Protein AF-A0A8H5BFH4-F1 (afdb_monomer)

Sequence (293 aa):
MAALREEKDKLSNKDYVCMAMDEACAALCAPIRRVPDVILLEIARHSMDDHPSPARDEAPINLIHVSPTWRNVVVNSPGLWTTLYLKVKTVDTAYLIKQTQIVETWFRRAAPLPINLFLYVDCRIVRKNNASYNFGQFLKAIAQWTPRLRRLGIGGQHWTNLMANFVDIEWDLNDLRELDILGQQAKDEDVLQDDMHTLASLQERLILFRNAKRLVSVVASQEVTFFLESFAFIPWSQVLHVSMVEDLPFGSRLNGLFMKCRNLRTAFFSWPNPNIVDIGHHSTKLEKLELHY

Mean predicted aligned error: 7.86 Å

Radius of gyration: 25.83 Å; Cα contacts (8 Å, |Δi|>4): 458; chains: 1; bounding box: 60×63×78 Å

Foldseek 3Di:
DVVVVVVVVVVVVVVVVVVVVVVVVVVVVPVVVVDDLVVLLVVLVVQADPAAEPDCPGPPNVQLVPDVSSVVSRLQPLVRLQEYEDEAEELDLVSLVVVLVVLVSSNVSNPLAQHAYAYEYACPHLVDPVSLVSVLVSLQSNLVNQLRHQHYHYEYQQQLSVLVSCFPRDHQNLNHAEYEYEHDDDPDPVSLVVSVVSVVVCQVRRLHQQNNNNHAEYEYEQSCLVCPLSNPNHQLCRHQEYEYDDADPDDPSVVSSVVSNVNHFWYWYFHPPPPDPDPDDDDGDTDTDGDDD

Solvent-accessible surface area (backbone atoms only — not comparable to full-atom values): 16010 Å² total; per-residue (Å²): 115,68,69,64,50,57,53,50,53,54,50,56,51,49,52,50,52,51,52,54,48,52,53,52,50,52,61,67,65,37,69,77,78,74,55,53,66,71,58,53,46,50,52,53,61,75,54,46,54,99,65,27,35,94,45,70,86,32,32,67,51,36,49,47,69,72,39,75,66,45,24,53,46,58,62,74,35,28,79,74,32,23,54,43,36,42,76,42,78,60,50,49,62,72,60,40,54,51,50,49,54,49,54,50,57,38,49,59,38,12,56,93,53,63,27,33,43,32,43,36,36,53,44,95,60,54,88,41,87,69,25,49,60,44,44,28,52,42,55,56,68,53,30,82,54,26,63,41,24,32,31,41,33,44,30,22,53,41,59,46,71,55,50,62,40,47,45,91,48,86,46,45,25,53,51,20,28,34,39,35,40,38,49,43,87,63,94,48,74,76,58,58,60,60,38,53,61,51,40,66,68,41,52,86,56,42,55,53,44,62,51,26,82,46,34,31,34,40,37,30,19,50,73,42,53,79,50,51,75,66,45,78,33,51,60,38,57,57,22,29,33,40,36,37,47,49,67,63,85,86,55,81,61,60,54,58,44,53,71,44,26,75,49,57,48,39,48,36,55,36,68,75,63,93,81,66,78,89,70,95,69,97,74,84,80,79,58,81,49,78,63,84,127

Nearest PDB structures (foldseek):
  6vht-assembly1_A  TM=4.771E-01  e=1.448E+00  Klebsiella oxytoca
  3bc1-assembly2_E  TM=4.819E-01  e=9.270E+00  Mus musculus

Structure (mmCIF, N/CA/C/O backbone):
data_AF-A0A8H5BFH4-F1
#
_entry.id   AF-A0A8H5BFH4-F1
#
loop_
_atom_site.group_PDB
_atom_site.id
_atom_site.type_symbol
_atom_site.label_atom_id
_atom_site.label_alt_id
_atom_site.label_comp_id
_atom_site.label_asym_id
_atom_site.label_entity_id
_atom_site.label_seq_id
_atom_site.pdbx_PDB_ins_code
_atom_site.Cartn_x
_atom_site.Cartn_y
_atom_site.Cartn_z
_atom_site.occupancy
_atom_site.B_iso_or_equiv
_atom_site.auth_seq_id
_atom_site.auth_comp_id
_atom_site.auth_asym_id
_atom_site.auth_atom_id
_atom_site.pdbx_PDB_model_num
ATOM 1 N N . MET A 1 1 ? -37.770 38.786 46.971 1.00 74.88 1 MET A N 1
ATOM 2 C CA . MET A 1 1 ? -37.079 38.751 45.659 1.00 74.88 1 MET A CA 1
ATOM 3 C C . MET A 1 1 ? -35.825 37.875 45.663 1.00 74.88 1 MET A C 1
ATOM 5 O O . MET A 1 1 ? -35.701 37.081 44.746 1.00 74.88 1 MET A O 1
ATOM 9 N N . ALA A 1 2 ? -34.927 37.960 46.656 1.00 81.69 2 ALA A N 1
ATOM 10 C CA . ALA A 1 2 ? -33.717 37.120 46.703 1.00 81.69 2 ALA A CA 1
ATOM 11 C C . ALA A 1 2 ? -34.006 35.610 46.874 1.00 81.69 2 ALA A C 1
ATOM 13 O O . ALA A 1 2 ? -33.533 34.816 46.071 1.00 81.69 2 ALA A O 1
ATOM 14 N N . ALA A 1 3 ? -34.863 35.228 47.829 1.00 81.62 3 ALA A N 1
ATOM 15 C CA . ALA A 1 3 ? -35.208 33.820 48.079 1.00 81.62 3 ALA A CA 1
ATOM 16 C C . ALA A 1 3 ? -35.841 33.111 46.861 1.00 81.62 3 ALA A C 1
ATOM 18 O O . ALA A 1 3 ? -35.494 31.980 46.548 1.00 81.62 3 ALA A O 1
ATOM 19 N N . LEU A 1 4 ? -36.701 33.812 46.111 1.00 81.06 4 LEU A N 1
ATOM 20 C CA . LEU A 1 4 ? -37.316 33.282 44.886 1.00 81.06 4 LEU A CA 1
ATOM 21 C C . LEU A 1 4 ? -36.307 33.075 43.745 1.00 81.06 4 LEU A C 1
ATOM 23 O O . LEU A 1 4 ? -36.507 32.203 42.905 1.00 81.06 4 LEU A O 1
ATOM 27 N N . ARG A 1 5 ? -35.230 33.874 43.690 1.00 83.50 5 ARG A N 1
ATOM 28 C CA . ARG A 1 5 ? -34.150 33.664 42.713 1.00 83.50 5 ARG A CA 1
ATOM 29 C C . ARG A 1 5 ? -33.333 32.425 43.071 1.00 83.50 5 ARG A C 1
ATOM 31 O O . ARG A 1 5 ? -33.111 31.590 42.208 1.00 83.50 5 ARG A O 1
ATOM 38 N N . GLU A 1 6 ? -32.993 32.266 44.348 1.00 89.38 6 GLU A N 1
ATOM 39 C CA . GLU A 1 6 ? -32.250 31.098 44.835 1.00 89.38 6 GLU A CA 1
ATOM 40 C C . GLU A 1 6 ? -33.016 29.780 44.615 1.00 89.38 6 GLU A C 1
ATOM 42 O O . GLU A 1 6 ? -32.435 28.770 44.222 1.00 89.38 6 GLU A O 1
ATOM 47 N N . GLU A 1 7 ? -34.333 29.776 44.828 1.00 84.69 7 GLU A N 1
ATOM 48 C CA . GLU A 1 7 ? -35.166 28.591 44.603 1.00 84.69 7 GLU A CA 1
ATOM 49 C C . GLU A 1 7 ? -35.290 28.233 43.113 1.00 84.69 7 GLU A C 1
ATOM 51 O O . GLU A 1 7 ? -35.199 27.057 42.750 1.00 84.69 7 GLU A O 1
ATOM 56 N N . LYS A 1 8 ? -35.398 29.239 42.233 1.00 86.19 8 LYS A N 1
ATOM 57 C CA . LYS A 1 8 ? -35.382 29.039 40.777 1.00 86.19 8 LYS A CA 1
ATOM 58 C C . LYS A 1 8 ? -34.052 28.453 40.295 1.00 86.19 8 LYS A C 1
ATOM 60 O O . LYS A 1 8 ? -34.065 27.540 39.472 1.00 86.19 8 LYS A O 1
ATOM 65 N N . ASP A 1 9 ? -32.927 28.924 40.828 1.00 87.44 9 ASP A N 1
ATOM 66 C CA . ASP A 1 9 ? -31.601 28.411 40.466 1.00 87.44 9 ASP A CA 1
ATOM 67 C C . ASP A 1 9 ? -31.421 26.951 40.922 1.00 87.44 9 ASP A C 1
ATOM 69 O O . ASP A 1 9 ? -30.884 26.123 40.183 1.00 87.44 9 ASP A O 1
ATOM 73 N N . LYS A 1 10 ? -31.951 26.586 42.099 1.00 85.88 10 LYS A N 1
ATOM 74 C CA . LYS A 1 10 ? -31.952 25.193 42.586 1.00 85.88 10 LYS A CA 1
ATOM 75 C C . LYS A 1 10 ? -32.796 24.262 41.714 1.00 85.88 10 LYS A C 1
ATOM 77 O O . LYS A 1 10 ? -32.373 23.134 41.459 1.00 85.88 10 LYS A O 1
ATOM 82 N N . LEU A 1 11 ? -33.970 24.711 41.266 1.00 83.50 11 LEU A N 1
ATOM 83 C CA . LEU A 1 11 ? -34.839 23.942 40.367 1.00 83.50 11 LEU A CA 1
ATOM 84 C C . LEU A 1 11 ? -34.201 23.777 38.984 1.00 83.50 11 LEU A C 1
ATOM 86 O O . LEU A 1 11 ? -34.095 22.655 38.501 1.00 83.50 11 LEU A O 1
ATOM 90 N N . SER A 1 12 ? -33.655 24.858 38.418 1.00 89.88 12 SER A N 1
ATOM 91 C CA . SER A 1 12 ? -32.940 24.810 37.138 1.00 89.88 12 SER A CA 1
ATOM 92 C C . SER A 1 12 ? -31.743 23.854 37.173 1.00 89.88 12 SER A C 1
ATOM 94 O O . SER A 1 12 ? -31.469 23.180 36.183 1.00 89.88 12 SER A O 1
ATOM 96 N N . ASN A 1 13 ? -31.032 23.774 38.303 1.00 90.56 13 ASN A N 1
ATOM 97 C CA . ASN A 1 13 ? -29.920 22.840 38.466 1.00 90.56 13 ASN A CA 1
ATOM 98 C C . ASN A 1 13 ? -30.398 21.379 38.584 1.00 90.56 13 ASN A C 1
ATOM 100 O O . ASN A 1 13 ? -29.757 20.476 38.051 1.00 90.56 13 ASN A O 1
ATOM 104 N N . LYS A 1 14 ? -31.536 21.124 39.247 1.00 88.25 14 LYS A N 1
ATOM 105 C CA . LYS A 1 14 ? -32.135 19.779 39.312 1.00 88.25 14 LYS A CA 1
ATOM 106 C C . LYS A 1 14 ? -32.588 19.283 37.942 1.00 88.25 14 LYS A C 1
ATOM 108 O O . LYS A 1 14 ? -32.289 18.140 37.606 1.00 88.25 14 LYS A O 1
ATOM 113 N N . ASP A 1 15 ? -33.246 20.133 37.158 1.00 88.94 15 ASP A N 1
ATOM 114 C CA . ASP A 1 15 ? -33.701 19.773 35.811 1.00 88.94 15 ASP A CA 1
ATOM 115 C C . ASP A 1 15 ? -32.511 19.421 34.906 1.00 88.94 15 ASP A C 1
ATOM 117 O O . ASP A 1 15 ? -32.550 18.415 34.199 1.00 88.94 15 ASP A O 1
ATOM 121 N N . TYR A 1 16 ? -31.406 20.170 35.009 1.00 90.81 16 TYR A N 1
ATOM 122 C CA . TYR A 1 16 ? -30.163 19.864 34.295 1.00 90.81 16 TYR A CA 1
ATOM 123 C C . TYR A 1 16 ? -29.583 18.492 34.674 1.00 90.81 16 TYR A C 1
ATOM 125 O O . TYR A 1 16 ? -29.196 17.716 33.800 1.00 90.81 16 TYR A O 1
ATOM 133 N N . VAL A 1 17 ? -29.547 18.161 35.970 1.00 90.50 17 VAL A N 1
ATOM 134 C CA . VAL A 1 17 ? -29.055 16.856 36.443 1.00 90.50 17 VAL A CA 1
ATOM 135 C C . VAL A 1 17 ? -29.952 15.712 35.961 1.00 90.50 17 VAL A C 1
ATOM 137 O O . VAL A 1 17 ? -29.429 14.685 35.529 1.00 90.5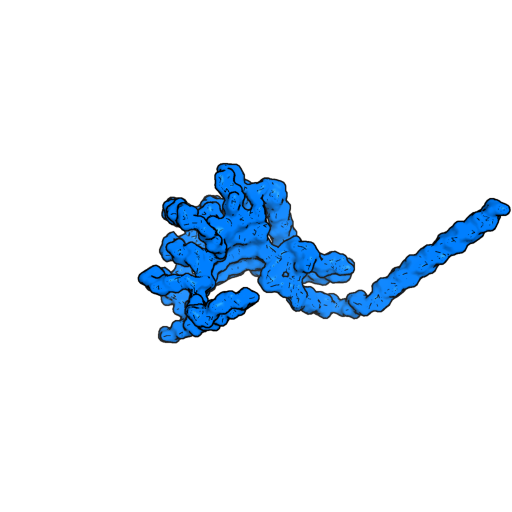0 17 VAL A O 1
ATOM 140 N N . CYS A 1 18 ? -31.278 15.879 35.993 1.00 90.06 18 CYS A N 1
ATOM 141 C CA . CYS A 1 18 ? -32.212 14.877 35.474 1.00 90.06 18 CYS A CA 1
ATOM 142 C C . CYS A 1 18 ? -32.029 14.656 33.967 1.00 90.06 18 CYS A C 1
ATOM 144 O O . CYS A 1 18 ? -31.885 13.512 33.542 1.00 90.06 18 CYS A O 1
ATOM 146 N N . MET A 1 19 ? -31.934 15.728 33.171 1.00 87.75 19 MET A N 1
ATOM 147 C CA . MET A 1 19 ? -31.700 15.622 31.725 1.00 87.75 19 MET A CA 1
ATOM 148 C C . MET A 1 19 ? -30.377 14.917 31.400 1.00 87.75 19 MET A C 1
ATOM 150 O O . MET A 1 19 ? -30.341 14.041 30.539 1.00 87.75 19 MET A O 1
ATOM 154 N N . ALA A 1 20 ? -29.301 15.248 32.120 1.00 89.12 20 ALA A N 1
ATOM 155 C CA . ALA A 1 20 ? -28.007 14.592 31.944 1.00 89.12 20 ALA A CA 1
ATOM 156 C C . ALA A 1 20 ? -28.057 13.094 32.304 1.00 89.12 20 ALA A C 1
ATOM 158 O O . ALA A 1 20 ? -27.392 12.277 31.663 1.00 89.12 20 ALA A O 1
ATOM 159 N N . MET A 1 21 ? -28.852 12.718 33.312 1.00 90.12 21 MET A N 1
ATOM 160 C CA . MET A 1 21 ? -29.043 11.320 33.702 1.00 90.12 21 MET A CA 1
ATOM 161 C C . MET A 1 21 ? -29.840 10.543 32.648 1.00 90.12 21 MET A C 1
ATOM 163 O O . MET A 1 21 ? -29.437 9.441 32.278 1.00 90.12 21 MET A O 1
ATOM 167 N N . ASP A 1 22 ? -30.924 11.119 32.123 1.00 88.19 22 ASP A N 1
ATOM 168 C CA . ASP A 1 22 ? -31.738 10.494 31.075 1.00 88.19 22 ASP A CA 1
ATOM 169 C C . ASP A 1 22 ? -30.928 10.276 29.792 1.00 88.19 22 ASP A C 1
ATOM 171 O O . ASP A 1 22 ? -30.982 9.197 29.196 1.00 88.19 22 ASP A O 1
ATOM 175 N N . GLU A 1 23 ? -30.105 11.252 29.401 1.00 87.00 23 GLU A N 1
ATOM 176 C CA . GLU A 1 23 ? -29.197 11.128 28.259 1.00 87.00 23 GLU A CA 1
ATOM 177 C C . GLU A 1 23 ? -28.143 10.031 28.487 1.00 87.00 23 GLU A C 1
ATOM 179 O O . GLU A 1 23 ? -27.893 9.201 27.605 1.00 87.00 23 GLU A O 1
ATOM 184 N N . ALA A 1 24 ? -27.573 9.946 29.694 1.00 82.88 24 ALA A N 1
ATOM 185 C CA . ALA A 1 24 ? -26.643 8.880 30.056 1.00 82.88 24 ALA A CA 1
ATOM 186 C C . ALA A 1 24 ? -27.313 7.492 30.034 1.00 82.88 24 ALA A C 1
ATOM 188 O O . ALA A 1 24 ? -26.732 6.531 29.517 1.00 82.88 24 ALA A O 1
ATOM 189 N N . CYS A 1 25 ? -28.543 7.379 30.540 1.00 82.62 25 CYS A N 1
ATOM 190 C CA . CYS A 1 25 ? -29.339 6.153 30.511 1.00 82.62 25 CYS A CA 1
ATOM 191 C C . CYS A 1 25 ? -29.709 5.742 29.080 1.00 82.62 25 CYS A C 1
ATOM 193 O O . CYS A 1 25 ? -29.562 4.567 28.730 1.00 82.62 25 CYS A O 1
ATOM 195 N N . ALA A 1 26 ? -30.110 6.688 28.227 1.00 81.38 26 ALA A N 1
ATOM 196 C CA . ALA A 1 26 ? -30.377 6.443 26.812 1.00 81.38 26 ALA A CA 1
ATOM 197 C C . ALA A 1 26 ? -29.112 5.959 26.085 1.00 81.38 26 ALA A C 1
ATOM 199 O O . ALA A 1 26 ? -29.151 4.961 25.361 1.00 81.38 26 ALA A O 1
ATOM 200 N N . ALA A 1 27 ? -27.963 6.585 26.352 1.00 79.38 27 ALA A N 1
ATOM 201 C CA . ALA A 1 27 ? -26.679 6.163 25.805 1.00 79.38 27 ALA A CA 1
ATOM 202 C C . ALA A 1 27 ? -26.272 4.755 26.281 1.00 79.38 27 ALA A C 1
ATOM 204 O O . ALA A 1 27 ? -25.715 3.982 25.502 1.00 79.38 27 ALA A O 1
ATOM 205 N N . LEU A 1 28 ? -26.559 4.391 27.538 1.00 80.19 28 LEU A N 1
ATOM 206 C CA . LEU A 1 28 ? -26.344 3.039 28.080 1.00 80.19 28 LEU A CA 1
ATOM 207 C C . LEU A 1 28 ? -27.287 1.997 27.468 1.00 80.19 28 LEU A C 1
ATOM 209 O O . LEU A 1 28 ? -26.897 0.840 27.308 1.00 80.19 28 LEU A O 1
ATOM 213 N N . CYS A 1 29 ? -28.499 2.402 27.095 1.00 82.94 29 CYS A N 1
ATOM 214 C CA . CYS A 1 29 ? -29.483 1.537 26.451 1.00 82.94 29 CYS A CA 1
ATOM 215 C C . CYS A 1 29 ? -29.308 1.431 24.930 1.00 82.94 29 CYS A C 1
ATOM 217 O O . CYS A 1 29 ? -30.018 0.643 24.303 1.00 82.94 29 CYS A O 1
ATOM 219 N N . ALA A 1 30 ? -28.364 2.171 24.336 1.00 81.31 30 ALA A N 1
ATOM 220 C CA . ALA A 1 30 ? -28.089 2.113 22.908 1.00 81.31 30 ALA A CA 1
ATOM 221 C C . ALA A 1 30 ? -27.773 0.662 22.474 1.00 81.31 30 ALA A C 1
ATOM 223 O O . ALA A 1 30 ? -26.835 0.060 23.012 1.00 81.31 30 ALA A O 1
ATOM 224 N N . PRO A 1 31 ? -28.494 0.096 21.483 1.00 83.75 31 PRO A N 1
ATOM 225 C CA . PRO A 1 31 ? -28.341 -1.303 21.072 1.00 83.75 31 PRO A CA 1
ATOM 226 C C . PRO A 1 31 ? -26.898 -1.694 20.745 1.00 83.75 31 PRO A C 1
ATOM 228 O O . PRO A 1 31 ? -26.464 -2.797 21.069 1.00 83.75 31 PRO A O 1
ATOM 231 N N . ILE A 1 32 ? -26.126 -0.756 20.187 1.00 84.62 32 ILE A N 1
ATOM 232 C CA . ILE A 1 32 ? -24.738 -0.975 19.771 1.00 84.62 32 ILE A CA 1
ATOM 233 C C . ILE A 1 32 ? -23.797 -1.352 20.926 1.00 84.62 32 ILE A C 1
ATOM 235 O O . ILE A 1 32 ? -22.783 -1.997 20.690 1.00 84.62 32 ILE A O 1
ATOM 239 N N . ARG A 1 33 ? -24.128 -1.006 22.181 1.00 81.81 33 ARG A N 1
ATOM 240 C CA . ARG A 1 33 ? -23.328 -1.387 23.362 1.00 81.81 33 ARG A CA 1
ATOM 241 C C . ARG A 1 33 ? -23.539 -2.836 23.801 1.00 81.81 33 ARG A C 1
ATOM 243 O O . ARG A 1 33 ? -22.755 -3.341 24.594 1.00 81.81 33 ARG A O 1
ATOM 250 N N . ARG A 1 34 ? -24.599 -3.490 23.317 1.00 88.12 34 ARG A N 1
ATOM 251 C CA . ARG A 1 34 ? -24.918 -4.898 23.613 1.00 88.12 34 ARG A CA 1
ATOM 252 C C . ARG A 1 34 ? -24.448 -5.847 22.513 1.00 88.12 34 ARG A C 1
ATOM 254 O O . ARG A 1 34 ? -24.606 -7.056 22.647 1.00 88.12 34 ARG A O 1
ATOM 261 N N . VAL A 1 35 ? -23.907 -5.302 21.425 1.00 93.31 35 VAL A N 1
ATOM 262 C CA . VAL A 1 35 ? -23.377 -6.085 20.312 1.00 93.31 35 VAL A CA 1
ATOM 263 C C . VAL A 1 35 ? -22.065 -6.734 20.766 1.00 93.31 35 VAL A C 1
ATOM 265 O O . VAL A 1 35 ? -21.170 -6.011 21.204 1.00 93.31 35 VAL A O 1
ATOM 268 N N . PRO A 1 36 ? -21.926 -8.069 20.685 1.00 96.25 36 PRO A N 1
ATOM 269 C CA . PRO A 1 36 ? -20.679 -8.741 21.034 1.00 96.25 36 PRO A CA 1
ATOM 270 C C . PRO A 1 36 ? -19.501 -8.251 20.185 1.00 96.25 36 PRO A C 1
ATOM 272 O O . PRO A 1 36 ? -19.666 -7.990 18.992 1.00 96.25 36 PRO A O 1
ATOM 275 N N . ASP A 1 37 ? -18.299 -8.230 20.765 1.00 97.06 37 ASP A N 1
ATOM 276 C CA . ASP A 1 37 ? -17.066 -7.789 20.092 1.00 97.06 37 ASP A CA 1
ATOM 277 C C . ASP A 1 37 ? -16.825 -8.495 18.748 1.00 97.06 37 ASP A C 1
ATOM 279 O O . ASP A 1 37 ? -16.364 -7.875 17.793 1.00 97.06 37 ASP A O 1
ATOM 283 N N . VAL A 1 38 ? -17.196 -9.777 18.643 1.00 97.69 38 VAL A N 1
ATOM 284 C CA . VAL A 1 38 ? -17.093 -10.563 17.400 1.00 97.69 38 VAL A CA 1
ATOM 285 C C . VAL A 1 38 ? -17.929 -9.954 16.273 1.00 97.69 38 VAL A C 1
ATOM 287 O O . VAL A 1 38 ? -17.469 -9.883 15.138 1.00 97.69 38 VAL A O 1
ATOM 290 N N . ILE A 1 39 ? -19.137 -9.481 16.580 1.00 97.81 39 ILE A N 1
ATOM 291 C CA . ILE A 1 39 ? -20.019 -8.859 15.589 1.00 97.81 39 ILE A CA 1
ATOM 292 C C . ILE A 1 39 ? -19.508 -7.461 15.227 1.00 97.81 39 ILE A C 1
ATOM 294 O O . ILE A 1 39 ? -19.525 -7.099 14.056 1.00 97.81 39 ILE A O 1
ATOM 298 N N . LEU A 1 40 ? -18.988 -6.695 16.194 1.00 97.50 40 LEU A N 1
ATOM 299 C CA . LEU A 1 40 ? -18.355 -5.397 15.917 1.00 97.50 40 LEU A CA 1
ATOM 300 C C . LEU A 1 40 ? -17.143 -5.543 14.991 1.00 97.50 40 LEU A C 1
ATOM 302 O O . LEU A 1 40 ? -16.976 -4.753 14.064 1.00 97.50 40 LEU A O 1
ATOM 306 N N . LEU A 1 41 ? -16.318 -6.567 15.218 1.00 98.00 41 LEU A N 1
ATOM 307 C CA . LEU A 1 41 ? -15.184 -6.885 14.357 1.00 98.00 41 LEU A CA 1
ATOM 308 C C . LEU A 1 41 ? -15.638 -7.262 12.943 1.00 98.00 41 LEU A C 1
ATOM 310 O O . LEU A 1 41 ? -15.022 -6.827 11.973 1.00 98.00 41 LEU A O 1
ATOM 314 N N . GLU A 1 42 ? -16.716 -8.031 12.812 1.00 98.19 42 GLU A N 1
ATOM 315 C CA . GLU A 1 42 ? -17.238 -8.409 11.499 1.00 98.19 42 GLU A CA 1
ATOM 316 C C . GLU A 1 42 ? -17.794 -7.204 10.733 1.00 98.19 42 GLU A C 1
ATOM 318 O O . GLU A 1 42 ? -17.474 -7.017 9.560 1.00 98.19 42 GLU A O 1
ATOM 323 N N . ILE A 1 43 ? -18.519 -6.309 11.413 1.00 97.06 43 ILE A N 1
ATOM 324 C CA . ILE A 1 43 ? -18.944 -5.034 10.818 1.00 97.06 43 ILE A CA 1
ATOM 325 C C . ILE A 1 43 ? -17.717 -4.209 10.410 1.00 97.06 43 ILE A C 1
ATOM 327 O O . ILE A 1 43 ? -17.697 -3.652 9.315 1.00 97.06 43 ILE A O 1
ATOM 331 N N . ALA A 1 44 ? -16.678 -4.150 11.251 1.00 97.31 44 ALA A N 1
ATOM 332 C CA . ALA A 1 44 ? -15.458 -3.414 10.937 1.00 97.31 44 ALA A CA 1
ATOM 333 C C . ALA A 1 44 ? -14.775 -3.946 9.672 1.00 97.31 44 ALA A C 1
ATOM 335 O O . ALA A 1 44 ? -14.397 -3.151 8.819 1.00 97.31 44 ALA A O 1
ATOM 336 N N . ARG A 1 45 ? -14.671 -5.273 9.516 1.00 97.00 45 ARG A N 1
ATOM 337 C CA . ARG A 1 45 ? -14.116 -5.911 8.310 1.00 97.00 45 ARG A CA 1
ATOM 338 C C . ARG A 1 45 ? -14.914 -5.575 7.058 1.00 97.00 45 ARG A C 1
ATOM 340 O O . ARG A 1 45 ? -14.312 -5.246 6.046 1.00 97.00 45 ARG A O 1
ATOM 347 N N . HIS A 1 46 ? -16.242 -5.624 7.136 1.00 96.81 46 HIS A N 1
ATOM 348 C CA . HIS A 1 46 ? -17.118 -5.294 6.008 1.00 96.81 46 HIS A CA 1
ATOM 349 C C . HIS A 1 46 ? -17.190 -3.800 5.686 1.00 96.81 46 HIS A C 1
ATOM 351 O O . HIS A 1 46 ? -17.704 -3.434 4.635 1.00 96.81 46 HIS A O 1
ATOM 357 N N . SER A 1 47 ? -16.689 -2.948 6.579 1.00 96.25 47 SER A N 1
ATOM 358 C CA . SER A 1 47 ? -16.628 -1.499 6.378 1.00 96.25 47 SER A CA 1
ATOM 359 C C . SER A 1 47 ? -15.283 -1.037 5.807 1.00 96.25 47 SER A C 1
ATOM 361 O O . SER A 1 47 ? -15.118 0.156 5.578 1.00 96.25 47 SER A O 1
ATOM 363 N N . MET A 1 48 ? -14.308 -1.941 5.641 1.00 94.88 48 MET A N 1
ATOM 364 C CA . MET A 1 48 ? -13.000 -1.617 5.067 1.00 94.88 48 MET A CA 1
ATOM 365 C C . MET A 1 48 ? -13.124 -1.386 3.564 1.00 94.88 48 MET A C 1
ATOM 367 O O . MET A 1 48 ? -13.666 -2.229 2.852 1.00 94.88 48 MET A O 1
ATOM 371 N N . ASP A 1 49 ? -12.552 -0.284 3.089 1.00 92.94 49 ASP A N 1
ATOM 372 C CA . ASP A 1 49 ? -12.325 -0.080 1.664 1.00 92.94 49 ASP A CA 1
ATOM 373 C C . ASP A 1 49 ? -11.248 -1.041 1.145 1.00 92.94 49 ASP A C 1
ATOM 375 O O . ASP A 1 49 ? -10.363 -1.472 1.891 1.00 92.94 49 ASP A O 1
ATOM 379 N N . ASP A 1 50 ? -11.262 -1.309 -0.162 1.00 89.88 50 ASP A N 1
ATOM 380 C CA . ASP A 1 50 ? -10.197 -2.070 -0.834 1.00 89.88 50 ASP A CA 1
ATOM 381 C C . ASP A 1 50 ? -8.825 -1.374 -0.716 1.00 89.88 50 ASP A C 1
ATOM 383 O O . ASP A 1 50 ? -7.773 -2.015 -0.768 1.00 89.88 50 ASP A O 1
ATOM 387 N N . HIS A 1 51 ? -8.835 -0.049 -0.525 1.00 92.56 51 HIS A N 1
ATOM 388 C CA . HIS A 1 51 ? -7.653 0.812 -0.468 1.00 92.56 51 HIS A CA 1
ATOM 389 C C . HIS A 1 51 ? -7.666 1.674 0.804 1.00 92.56 51 HIS A C 1
ATOM 391 O O . HIS A 1 51 ? -7.748 2.899 0.707 1.00 92.56 51 HIS A O 1
ATOM 397 N N . PRO A 1 52 ? -7.590 1.066 2.001 1.00 93.81 52 PRO A N 1
ATOM 398 C CA . PRO A 1 52 ? -7.766 1.795 3.249 1.00 93.81 52 PRO A CA 1
ATOM 399 C C . PRO A 1 52 ? -6.677 2.857 3.397 1.00 93.81 52 PRO A C 1
ATOM 401 O O . PRO A 1 52 ? -5.478 2.544 3.401 1.00 93.81 52 PRO A O 1
ATOM 404 N N . SER A 1 53 ? -7.088 4.117 3.525 1.00 95.56 53 SER A N 1
ATOM 405 C CA . SER A 1 53 ? -6.181 5.231 3.754 1.00 95.56 53 SER A CA 1
ATOM 406 C C . SER A 1 53 ? -6.272 5.717 5.208 1.00 95.56 53 SER A C 1
ATOM 408 O O . SER A 1 53 ? -7.233 5.441 5.927 1.00 95.56 53 SER A O 1
ATOM 410 N N . PRO A 1 54 ? -5.273 6.466 5.704 1.00 95.50 54 PRO A N 1
ATOM 411 C CA . PRO A 1 54 ? -5.300 7.021 7.056 1.00 95.50 54 PRO A CA 1
ATOM 412 C C . PRO A 1 54 ? -6.223 8.250 7.190 1.00 95.50 54 PRO A C 1
ATOM 414 O O . PRO A 1 54 ? -6.004 9.094 8.067 1.00 95.50 54 PRO A O 1
ATOM 417 N N . ALA A 1 55 ? -7.216 8.396 6.309 1.00 95.56 55 ALA A N 1
ATOM 418 C CA . ALA A 1 55 ? -8.215 9.453 6.369 1.00 95.56 55 ALA A CA 1
ATOM 419 C C . ALA A 1 55 ? -9.158 9.258 7.569 1.00 95.56 55 ALA A C 1
ATOM 421 O O . ALA A 1 55 ? -9.323 8.160 8.088 1.00 95.56 55 ALA A O 1
ATOM 422 N N . ARG A 1 56 ? -9.745 10.350 8.072 1.00 94.94 56 ARG A N 1
ATOM 423 C CA . ARG A 1 56 ? -10.569 10.308 9.299 1.00 94.94 56 ARG A CA 1
ATOM 424 C C . ARG A 1 56 ? -11.945 9.690 9.081 1.00 94.94 56 ARG A C 1
ATOM 426 O O . ARG A 1 56 ? -12.561 9.246 10.042 1.00 94.94 56 ARG A O 1
ATOM 433 N N . ASP A 1 57 ? -12.422 9.757 7.854 1.00 95.44 57 ASP A N 1
ATOM 434 C CA . ASP A 1 57 ? -13.727 9.330 7.371 1.00 95.44 57 ASP A CA 1
ATOM 435 C C . ASP A 1 57 ? -13.718 7.904 6.809 1.00 95.44 57 ASP A C 1
ATOM 437 O O . ASP A 1 57 ? -14.788 7.344 6.593 1.00 95.44 57 ASP A O 1
ATOM 441 N N . GLU A 1 58 ? -12.544 7.282 6.691 1.00 95.75 58 GLU A N 1
ATOM 442 C CA . GLU A 1 58 ? -12.367 5.918 6.190 1.00 95.75 58 GLU A CA 1
ATOM 443 C C . GLU A 1 58 ? -12.116 4.918 7.328 1.00 95.75 58 GLU A C 1
ATOM 445 O O . GLU A 1 58 ? -11.548 5.244 8.383 1.00 95.75 58 GLU A O 1
ATOM 450 N N . ALA A 1 59 ? -12.546 3.673 7.126 1.00 95.31 59 ALA A N 1
ATOM 451 C CA . ALA A 1 59 ? -12.208 2.581 8.028 1.00 95.31 59 ALA A CA 1
ATOM 452 C C . ALA A 1 59 ? -10.722 2.198 7.862 1.00 95.31 59 ALA A C 1
ATOM 454 O O . ALA A 1 59 ? -10.183 2.254 6.758 1.00 95.31 59 ALA A O 1
ATOM 455 N N . PRO A 1 60 ? -10.022 1.817 8.946 1.00 96.94 60 PRO A N 1
ATOM 456 C CA . PRO A 1 60 ? -10.527 1.582 10.299 1.00 96.94 60 PRO A CA 1
ATOM 457 C C . PRO A 1 60 ? -10.553 2.839 11.195 1.00 96.94 60 PRO A C 1
ATOM 459 O O . PRO A 1 60 ? -10.903 2.743 12.375 1.00 96.94 60 PRO A O 1
ATOM 462 N N . ILE A 1 61 ? -10.150 4.012 10.693 1.00 97.50 61 ILE A N 1
ATOM 463 C CA . ILE A 1 61 ? -9.950 5.218 11.513 1.00 97.50 61 ILE A CA 1
ATOM 464 C C . ILE A 1 61 ? -11.275 5.815 11.992 1.00 97.50 61 ILE A C 1
ATOM 466 O O . ILE A 1 61 ? -11.400 6.149 13.168 1.00 97.50 61 ILE A O 1
ATOM 470 N N . ASN A 1 62 ? -12.291 5.916 11.140 1.00 96.94 62 ASN A N 1
ATOM 471 C CA . ASN A 1 62 ? -13.602 6.419 11.563 1.00 96.94 62 ASN A CA 1
ATOM 472 C C . ASN A 1 62 ? -14.215 5.552 12.692 1.00 96.94 62 ASN A C 1
ATOM 474 O O . ASN A 1 62 ? -14.754 6.080 13.668 1.00 96.94 62 ASN A O 1
ATOM 478 N N . LEU A 1 63 ? -14.032 4.227 12.636 1.00 96.62 63 LEU A N 1
ATOM 479 C CA . LEU A 1 63 ? -14.579 3.263 13.592 1.00 96.62 63 LEU A CA 1
ATOM 480 C C . LEU A 1 63 ? -13.991 3.436 14.998 1.00 96.62 63 LEU A C 1
ATOM 482 O O . LEU A 1 63 ? -14.719 3.367 15.989 1.00 96.62 63 LEU A O 1
ATOM 486 N N . ILE A 1 64 ? -12.694 3.747 15.122 1.00 97.00 64 ILE A N 1
ATOM 487 C CA . ILE A 1 64 ? -12.064 3.976 16.438 1.00 97.00 64 ILE A CA 1
ATOM 488 C C . ILE A 1 64 ? -12.552 5.259 17.137 1.00 97.00 64 ILE A C 1
ATOM 490 O O . ILE A 1 64 ? -12.235 5.487 18.314 1.00 97.00 64 ILE A O 1
ATOM 494 N N . HIS A 1 65 ? -13.306 6.109 16.438 1.00 95.69 65 HIS A N 1
ATOM 495 C CA . HIS A 1 65 ? -13.905 7.326 16.982 1.00 95.69 65 HIS A CA 1
ATOM 496 C C . HIS A 1 65 ? -15.376 7.158 17.397 1.00 95.69 65 HIS A C 1
ATOM 498 O O . HIS A 1 65 ? -15.887 8.038 18.084 1.00 95.69 65 HIS A O 1
ATOM 504 N N . VAL A 1 66 ? -16.024 6.027 17.086 1.00 94.00 66 VAL A N 1
ATOM 505 C CA . VAL A 1 66 ? -17.447 5.777 17.399 1.00 94.00 66 VAL A CA 1
ATOM 506 C C . VAL A 1 66 ? -17.694 5.619 18.902 1.00 94.00 66 VAL A C 1
ATOM 508 O O . VAL A 1 66 ? -18.526 6.310 19.485 1.00 94.00 66 VAL A O 1
ATOM 511 N N . SER A 1 67 ? -16.988 4.692 19.556 1.00 92.50 67 SER A N 1
ATOM 512 C CA . SER A 1 67 ? -17.099 4.460 21.001 1.00 92.50 67 SER A CA 1
ATOM 513 C C . SER A 1 67 ? -15.821 3.825 21.565 1.00 92.50 67 SER A C 1
ATOM 515 O O . SER A 1 67 ? -15.007 3.297 20.800 1.00 92.50 67 SER A O 1
ATOM 517 N N . PRO A 1 68 ? -15.619 3.828 22.898 1.00 93.81 68 PRO A N 1
ATOM 518 C CA . PRO A 1 68 ? -14.506 3.110 23.519 1.00 93.81 68 PRO A CA 1
ATOM 519 C C . PRO A 1 68 ? -14.480 1.611 23.178 1.00 93.81 68 PRO A C 1
ATOM 521 O O . PRO A 1 68 ? -13.403 1.066 22.952 1.00 93.81 68 PRO A O 1
ATOM 524 N N . THR A 1 69 ? -15.647 0.964 23.074 1.00 95.06 69 THR A N 1
ATOM 525 C CA . THR A 1 69 ? -15.766 -0.454 22.693 1.00 95.06 69 THR A CA 1
ATOM 526 C C . THR A 1 69 ? -15.285 -0.684 21.261 1.00 95.06 69 THR A C 1
ATOM 528 O O . THR A 1 69 ? -14.417 -1.524 21.043 1.00 95.06 69 THR A O 1
ATOM 531 N N . TRP A 1 70 ? -15.753 0.119 20.297 1.00 96.88 70 TRP A N 1
ATOM 532 C CA . TRP A 1 70 ? -15.291 0.042 18.904 1.00 96.88 70 TRP A CA 1
ATOM 533 C C . TRP A 1 70 ? -13.786 0.263 18.786 1.00 96.88 70 TRP A C 1
ATOM 535 O O . TRP A 1 70 ? -13.096 -0.495 18.110 1.00 96.88 70 TRP A O 1
ATOM 545 N N . ARG A 1 71 ? -13.258 1.265 19.498 1.00 97.50 71 ARG A N 1
ATOM 546 C CA . ARG A 1 71 ? -11.817 1.516 19.554 1.00 97.50 71 ARG A CA 1
ATOM 547 C C . ARG A 1 71 ? -11.055 0.296 20.048 1.00 97.50 71 ARG A C 1
ATOM 549 O O . ARG A 1 71 ? -10.065 -0.070 19.427 1.00 97.50 71 ARG A O 1
ATOM 556 N N . ASN A 1 72 ? -11.506 -0.319 21.139 1.00 97.62 72 ASN A N 1
ATOM 557 C CA . ASN A 1 72 ? -10.856 -1.494 21.707 1.00 97.62 72 ASN A CA 1
ATOM 558 C C . ASN A 1 72 ? -10.862 -2.673 20.723 1.00 97.62 72 ASN A C 1
ATOM 560 O O . ASN A 1 72 ? -9.816 -3.272 20.492 1.00 97.62 72 ASN A O 1
ATOM 564 N N . VAL A 1 73 ? -12.007 -2.964 20.103 1.00 98.00 73 VAL A N 1
ATOM 565 C CA . VAL A 1 73 ? -12.138 -4.056 19.127 1.00 98.00 73 VAL A CA 1
ATOM 566 C C . VAL A 1 73 ? -11.246 -3.819 17.909 1.00 98.00 73 VAL A C 1
ATOM 568 O O . VAL A 1 73 ? -10.458 -4.687 17.541 1.00 98.00 73 VAL A O 1
ATOM 571 N N . VAL A 1 74 ? -11.316 -2.633 17.302 1.00 98.00 74 VAL A N 1
ATOM 572 C CA . VAL A 1 74 ? -10.606 -2.323 16.053 1.00 98.00 74 VAL A CA 1
ATOM 573 C C . VAL A 1 74 ? -9.093 -2.211 16.269 1.00 98.00 74 VAL A C 1
ATOM 575 O O . VAL A 1 74 ? -8.316 -2.764 15.489 1.00 98.00 74 VAL A O 1
ATOM 578 N N . VAL A 1 75 ? -8.640 -1.546 17.340 1.00 98.06 75 VAL A N 1
ATOM 579 C CA . VAL A 1 75 ? -7.201 -1.407 17.639 1.00 98.06 75 VAL A CA 1
ATOM 580 C C . VAL A 1 75 ? -6.562 -2.757 17.973 1.00 98.06 75 VAL A C 1
ATOM 582 O O . VAL A 1 75 ? -5.438 -3.000 17.542 1.00 98.06 75 VAL A O 1
ATOM 585 N N . ASN A 1 76 ? -7.274 -3.648 18.672 1.00 97.94 76 ASN A N 1
ATOM 586 C CA . ASN A 1 76 ? -6.773 -4.980 19.034 1.00 97.94 76 ASN A CA 1
ATOM 587 C C . ASN A 1 76 ? -7.023 -6.054 17.965 1.00 97.94 76 ASN A C 1
ATOM 589 O O . ASN A 1 76 ? -6.886 -7.242 18.250 1.00 97.94 76 ASN A O 1
ATOM 593 N N . SER A 1 77 ? -7.373 -5.659 16.739 1.00 98.25 77 SER A N 1
ATOM 594 C CA . SER A 1 77 ? -7.614 -6.579 15.624 1.00 98.25 77 SER A CA 1
ATOM 595 C C . SER A 1 77 ? -6.564 -6.395 14.526 1.00 98.25 77 SER A C 1
ATOM 597 O O . SER A 1 77 ? -6.820 -5.678 13.556 1.00 98.25 77 SER A O 1
ATOM 599 N N . PRO A 1 78 ? -5.390 -7.056 14.622 1.00 98.19 78 PRO A N 1
ATOM 600 C CA . PRO A 1 78 ? -4.263 -6.828 13.717 1.00 98.19 78 PRO A CA 1
ATOM 601 C C . PRO A 1 78 ? -4.586 -6.961 12.229 1.00 98.19 78 PRO A C 1
ATOM 603 O O . PRO A 1 78 ? -4.038 -6.225 11.413 1.00 98.19 78 PRO A O 1
ATOM 606 N N . GLY A 1 79 ? -5.513 -7.857 11.871 1.00 98.06 79 GLY A N 1
ATOM 607 C CA . GLY A 1 79 ? -5.928 -8.076 10.484 1.00 98.06 79 GLY A CA 1
ATOM 608 C C . GLY A 1 79 ? -6.443 -6.814 9.780 1.00 98.06 79 GLY A C 1
ATOM 609 O O . GLY A 1 79 ? -6.192 -6.655 8.588 1.00 98.06 79 GLY A O 1
ATOM 610 N N . LEU A 1 80 ? -7.074 -5.888 10.516 1.00 98.06 80 LEU A N 1
ATOM 611 C CA . LEU A 1 80 ? -7.602 -4.625 9.975 1.00 98.06 80 LEU A CA 1
ATOM 612 C C . LEU A 1 80 ? -6.504 -3.620 9.591 1.00 98.06 80 LEU A C 1
ATOM 614 O O . LEU A 1 80 ? -6.771 -2.654 8.888 1.00 98.06 80 LEU A O 1
ATOM 618 N N . TRP A 1 81 ? -5.269 -3.844 10.041 1.00 98.25 81 TRP A N 1
ATOM 619 C CA . TRP A 1 81 ? -4.132 -2.939 9.846 1.00 98.25 81 TRP A CA 1
ATOM 620 C C . TRP A 1 81 ? -3.101 -3.495 8.855 1.00 98.25 81 TRP A C 1
ATOM 622 O O . TRP A 1 81 ? -2.003 -2.961 8.723 1.00 98.25 81 TRP A O 1
ATOM 632 N N . THR A 1 82 ? -3.421 -4.599 8.175 1.00 98.31 82 THR A N 1
ATOM 633 C CA . THR A 1 82 ? -2.488 -5.287 7.267 1.00 98.31 82 THR A CA 1
ATOM 634 C C . THR A 1 82 ? -2.271 -4.548 5.954 1.00 98.31 82 THR A C 1
ATOM 636 O O . THR A 1 82 ? -1.213 -4.702 5.359 1.00 98.31 82 THR A O 1
ATOM 639 N N . THR A 1 83 ? -3.220 -3.722 5.515 1.00 98.25 83 THR A N 1
ATOM 640 C CA . THR A 1 83 ? -3.133 -2.974 4.255 1.00 98.25 83 THR A CA 1
ATOM 641 C C . THR A 1 83 ? -3.125 -1.479 4.534 1.00 98.25 83 THR A C 1
ATOM 643 O O . THR A 1 83 ? -3.890 -1.020 5.379 1.00 98.25 83 THR A O 1
ATOM 646 N N . LEU A 1 84 ? -2.257 -0.730 3.851 1.00 98.12 84 LEU A N 1
ATOM 647 C CA . LEU A 1 84 ? -2.189 0.729 3.930 1.00 98.12 84 LEU A CA 1
ATOM 648 C C . LEU A 1 84 ? -2.004 1.335 2.537 1.00 98.12 84 LEU A C 1
ATOM 650 O O . LEU A 1 84 ? -1.016 1.042 1.859 1.00 98.12 84 LEU A O 1
ATOM 654 N N . TYR A 1 85 ? -2.915 2.229 2.156 1.00 97.75 85 TYR A N 1
ATOM 655 C CA . TYR A 1 85 ? -2.786 3.087 0.985 1.00 97.75 85 TYR A CA 1
ATOM 656 C C . TYR A 1 85 ? -2.352 4.495 1.401 1.00 97.75 85 TYR A C 1
ATOM 658 O O . TYR A 1 85 ? -3.043 5.200 2.140 1.00 97.75 85 TYR A O 1
ATOM 666 N N . LEU A 1 86 ? -1.188 4.924 0.923 1.00 96.50 86 LEU A N 1
ATOM 667 C CA . LEU A 1 86 ? -0.572 6.189 1.291 1.00 96.50 86 LEU A CA 1
ATOM 668 C C . LEU A 1 86 ? -0.392 7.080 0.067 1.00 96.50 86 LEU A C 1
ATOM 670 O O . LEU A 1 86 ? 0.419 6.801 -0.815 1.00 96.50 86 LEU A O 1
ATOM 674 N N . LYS A 1 87 ? -1.101 8.210 0.050 1.00 94.69 87 LYS A N 1
ATOM 675 C CA . LYS A 1 87 ? -0.912 9.258 -0.956 1.00 94.69 87 LYS A CA 1
ATOM 676 C C . LYS A 1 87 ? 0.006 10.353 -0.421 1.00 94.69 87 LYS A C 1
ATOM 678 O O . LYS A 1 87 ? -0.428 11.201 0.358 1.00 94.69 87 LYS A O 1
ATOM 683 N N . VAL A 1 88 ? 1.256 10.362 -0.872 1.00 93.00 88 VAL A N 1
ATOM 684 C CA . VAL A 1 88 ? 2.265 11.373 -0.543 1.00 93.00 88 VAL A CA 1
ATOM 685 C C . VAL A 1 88 ? 2.053 12.587 -1.443 1.00 93.00 88 VAL A C 1
ATOM 687 O O . VAL A 1 88 ? 2.421 12.595 -2.615 1.00 93.00 88 VAL A O 1
ATOM 690 N N . LYS A 1 89 ? 1.422 13.621 -0.883 1.00 90.69 89 LYS A N 1
ATOM 691 C CA . LYS A 1 89 ? 1.058 14.850 -1.610 1.00 90.69 89 LYS A CA 1
ATOM 692 C C . LYS A 1 89 ? 2.133 15.930 -1.582 1.00 90.69 89 LYS A C 1
ATOM 694 O O . LYS A 1 89 ? 1.912 16.983 -2.154 1.00 90.69 89 LYS A O 1
ATOM 699 N N . THR A 1 90 ? 3.215 15.745 -0.830 1.00 87.94 90 THR A N 1
ATOM 700 C CA . THR A 1 90 ? 4.326 16.699 -0.719 1.00 87.94 90 THR A CA 1
ATOM 701 C C . THR A 1 90 ? 5.552 16.020 -0.115 1.00 87.94 90 THR A C 1
ATOM 703 O O . THR A 1 90 ? 5.439 15.010 0.577 1.00 87.94 90 THR A O 1
ATOM 706 N N . VAL A 1 91 ? 6.719 16.598 -0.381 1.00 86.44 91 VAL A N 1
ATOM 707 C CA . VAL A 1 91 ? 8.043 16.191 0.127 1.00 86.44 91 VAL A CA 1
ATOM 708 C C . VAL A 1 91 ? 8.554 17.114 1.241 1.00 86.44 91 VAL A C 1
ATOM 710 O O . VAL A 1 91 ? 9.737 17.105 1.589 1.00 86.44 91 VAL A O 1
ATOM 713 N N . ASP A 1 92 ? 7.661 17.946 1.781 1.00 89.88 92 ASP A N 1
ATOM 714 C CA . ASP A 1 92 ? 7.929 18.742 2.974 1.00 89.88 92 ASP A CA 1
ATOM 715 C C . ASP A 1 92 ? 8.322 17.837 4.154 1.00 89.88 92 ASP A C 1
ATOM 717 O O . ASP A 1 92 ? 7.684 16.812 4.412 1.00 89.88 92 ASP A O 1
ATOM 721 N N . THR A 1 93 ? 9.376 18.219 4.877 1.00 91.31 93 THR A N 1
ATOM 722 C CA . THR A 1 93 ? 9.941 17.410 5.963 1.00 91.31 93 THR A CA 1
ATOM 723 C C . THR A 1 93 ? 8.917 17.144 7.065 1.00 91.31 93 THR A C 1
ATOM 725 O O . THR A 1 93 ? 8.801 16.007 7.519 1.00 91.31 93 THR A O 1
ATOM 728 N N . ALA A 1 94 ? 8.139 18.149 7.484 1.00 94.12 94 ALA A N 1
ATOM 729 C CA . ALA A 1 94 ? 7.156 17.978 8.553 1.00 94.12 9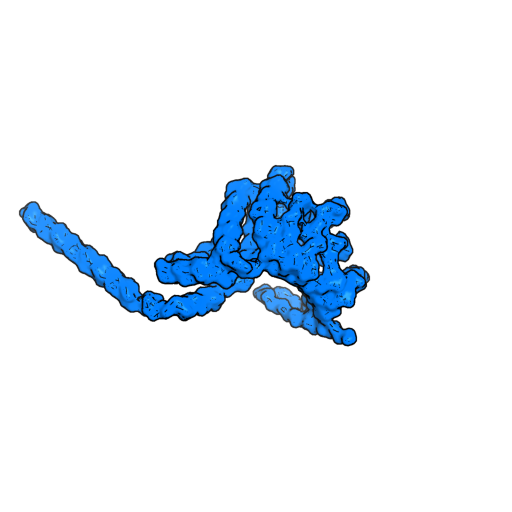4 ALA A CA 1
ATOM 730 C C . ALA A 1 94 ? 6.010 17.056 8.114 1.00 94.12 94 ALA A C 1
ATOM 732 O O . ALA A 1 94 ? 5.560 16.202 8.884 1.00 94.12 94 ALA A O 1
ATOM 733 N N . TYR A 1 95 ? 5.577 17.176 6.857 1.00 93.62 95 TYR A N 1
ATOM 734 C CA . TYR A 1 95 ? 4.602 16.254 6.284 1.00 93.62 95 TYR A CA 1
ATOM 735 C C . TYR A 1 95 ? 5.125 14.812 6.241 1.00 93.62 95 TYR A C 1
ATOM 737 O O . TYR A 1 95 ? 4.418 13.904 6.679 1.00 93.62 95 TYR A O 1
ATOM 745 N N . LEU A 1 96 ? 6.352 14.589 5.762 1.00 94.38 96 LEU A N 1
ATOM 746 C CA . LEU A 1 96 ? 6.934 13.248 5.667 1.00 94.38 96 LEU A CA 1
ATOM 747 C C . LEU A 1 96 ? 7.182 12.615 7.040 1.00 94.38 96 LEU A C 1
ATOM 749 O O . LEU A 1 96 ? 6.889 11.436 7.208 1.00 94.38 96 LEU A O 1
ATOM 753 N N . ILE A 1 97 ? 7.603 13.389 8.048 1.00 95.88 97 ILE A N 1
ATOM 754 C CA . ILE A 1 97 ? 7.693 12.913 9.440 1.00 95.88 97 ILE A CA 1
ATOM 755 C C . ILE A 1 97 ? 6.328 12.405 9.922 1.00 95.88 97 ILE A C 1
ATOM 757 O O . ILE A 1 97 ? 6.236 11.323 10.506 1.00 95.88 97 ILE A O 1
ATOM 761 N N . LYS A 1 98 ? 5.249 13.144 9.635 1.00 96.31 98 LYS A N 1
ATOM 762 C CA . LYS A 1 98 ? 3.888 12.715 9.978 1.00 96.31 98 LYS A CA 1
ATOM 763 C C . LYS A 1 98 ? 3.488 11.434 9.238 1.00 96.31 98 LYS A C 1
ATOM 765 O O . LYS A 1 98 ? 2.879 10.558 9.846 1.00 96.31 98 LYS A O 1
ATOM 770 N N . GLN A 1 99 ? 3.834 11.299 7.955 1.00 96.12 99 GLN A N 1
ATOM 771 C CA . GLN A 1 99 ? 3.576 10.065 7.202 1.00 96.12 99 GLN A CA 1
ATOM 772 C C . GLN A 1 99 ? 4.340 8.872 7.790 1.00 96.12 99 GLN A C 1
ATOM 774 O O . GLN A 1 99 ? 3.755 7.803 7.946 1.00 96.12 99 GLN A O 1
ATOM 779 N N . THR A 1 100 ? 5.600 9.054 8.198 1.00 97.31 100 THR A N 1
ATOM 780 C CA . THR A 1 100 ? 6.379 8.010 8.885 1.00 97.31 100 THR A CA 1
ATOM 781 C C . THR A 1 100 ? 5.674 7.532 10.154 1.00 97.31 100 THR A C 1
ATOM 783 O O . THR A 1 100 ? 5.507 6.330 10.341 1.00 97.31 100 THR A O 1
ATOM 786 N N . GLN A 1 101 ? 5.197 8.456 10.995 1.00 98.00 101 GLN A N 1
ATOM 787 C CA . GLN A 1 101 ? 4.478 8.119 12.232 1.00 98.00 101 GLN A CA 1
ATOM 788 C C . GLN A 1 101 ? 3.172 7.358 11.966 1.00 98.00 101 GLN A C 1
ATOM 790 O O . GLN A 1 101 ? 2.802 6.466 12.736 1.00 98.00 101 GLN A O 1
ATOM 795 N N . ILE A 1 102 ? 2.473 7.699 10.878 1.00 97.62 102 ILE A N 1
ATOM 796 C CA . ILE A 1 102 ? 1.268 6.986 10.443 1.00 97.62 102 ILE A CA 1
ATOM 797 C C . ILE A 1 102 ? 1.622 5.550 10.060 1.00 97.62 102 ILE A C 1
ATOM 799 O O . ILE A 1 102 ? 1.025 4.630 10.614 1.00 97.62 102 ILE A O 1
ATOM 803 N N . VAL A 1 103 ? 2.608 5.354 9.176 1.00 98.00 103 VAL A N 1
ATOM 804 C CA . VAL A 1 103 ? 3.052 4.021 8.731 1.00 98.00 103 VAL A CA 1
ATOM 805 C C . VAL A 1 103 ? 3.493 3.170 9.924 1.00 98.00 103 VAL A C 1
ATOM 807 O O . VAL A 1 103 ? 3.067 2.025 10.062 1.00 98.00 103 VAL A O 1
ATOM 810 N N . GLU A 1 104 ? 4.285 3.748 10.828 1.00 97.88 104 GLU A N 1
ATOM 811 C CA . GLU A 1 104 ? 4.747 3.084 12.047 1.00 97.88 104 GLU A CA 1
ATOM 812 C C . GLU A 1 104 ? 3.578 2.648 12.938 1.00 97.88 104 GLU A C 1
ATOM 814 O O . GLU A 1 104 ? 3.501 1.490 13.350 1.00 97.88 104 GLU A O 1
ATOM 819 N N . THR A 1 105 ? 2.639 3.555 13.221 1.00 97.81 105 THR A N 1
ATOM 820 C CA . THR A 1 105 ? 1.473 3.252 14.062 1.00 97.81 105 THR A CA 1
ATOM 821 C C . THR A 1 105 ? 0.591 2.184 13.420 1.00 97.81 105 THR A C 1
ATOM 823 O O . THR A 1 105 ? 0.110 1.287 14.114 1.00 97.81 105 THR A O 1
ATOM 826 N N . TRP A 1 106 ? 0.393 2.263 12.104 1.00 98.19 106 TRP A N 1
ATOM 827 C CA . TRP A 1 106 ? -0.430 1.330 11.343 1.00 98.19 106 TRP A CA 1
ATOM 828 C C . TRP A 1 106 ? 0.164 -0.082 11.370 1.00 98.19 106 TRP A C 1
ATOM 830 O O . TRP A 1 106 ? -0.475 -1.020 11.844 1.00 98.19 106 TRP A O 1
ATOM 840 N N . PHE A 1 107 ? 1.428 -0.243 10.974 1.00 98.06 107 PHE A N 1
ATOM 841 C CA . PHE A 1 107 ? 2.054 -1.565 10.891 1.00 98.06 107 PHE A CA 1
ATOM 842 C C . PHE A 1 107 ? 2.488 -2.152 12.236 1.00 98.06 107 PHE A C 1
ATOM 844 O O . PHE A 1 107 ? 2.596 -3.378 12.352 1.00 98.06 107 PHE A O 1
ATOM 851 N N . ARG A 1 108 ? 2.633 -1.329 13.284 1.00 97.94 108 ARG A N 1
ATOM 852 C CA . ARG A 1 108 ? 2.716 -1.820 14.668 1.00 97.94 108 ARG A CA 1
ATOM 853 C C . ARG A 1 108 ? 1.415 -2.507 15.092 1.00 97.94 108 ARG A C 1
ATOM 855 O O . ARG A 1 108 ? 1.471 -3.544 15.749 1.00 97.94 108 ARG A O 1
ATOM 862 N N . ARG A 1 109 ? 0.250 -1.984 14.686 1.00 97.94 109 ARG A N 1
ATOM 863 C CA . ARG A 1 109 ? -1.058 -2.605 14.980 1.00 97.94 109 ARG A CA 1
ATOM 864 C C . ARG A 1 109 ? -1.296 -3.886 14.188 1.00 97.94 109 ARG A C 1
ATOM 866 O O . ARG A 1 109 ? -1.933 -4.791 14.710 1.00 97.94 109 ARG A O 1
ATOM 873 N N . ALA A 1 110 ? -0.712 -4.017 12.996 1.00 98.00 110 ALA A N 1
ATOM 874 C CA . ALA A 1 110 ? -0.727 -5.267 12.229 1.00 98.00 110 ALA A CA 1
ATOM 875 C C . ALA A 1 110 ? 0.013 -6.434 12.920 1.00 98.00 110 ALA A C 1
ATOM 877 O O . ALA A 1 110 ? -0.060 -7.570 12.447 1.00 98.00 110 ALA A O 1
ATOM 878 N N . ALA A 1 111 ? 0.704 -6.183 14.041 1.00 94.12 111 ALA A N 1
ATOM 879 C CA . ALA A 1 111 ? 1.374 -7.195 14.858 1.00 94.12 111 ALA A CA 1
ATOM 880 C C . ALA A 1 111 ? 2.367 -8.024 14.000 1.00 94.12 111 ALA A C 1
ATOM 882 O O . ALA A 1 111 ? 3.106 -7.377 13.266 1.00 94.12 111 ALA A O 1
ATOM 883 N N . PRO A 1 112 ? 2.482 -9.371 14.035 1.00 96.62 112 PRO A N 1
ATOM 884 C CA . PRO A 1 112 ? 3.426 -10.087 13.166 1.00 96.62 112 PRO A CA 1
ATOM 885 C C . PRO A 1 112 ? 2.850 -10.446 11.783 1.00 96.62 112 PRO A C 1
ATOM 887 O O . PRO A 1 112 ? 3.473 -11.209 11.049 1.00 96.62 112 PRO A O 1
ATOM 890 N N . LEU A 1 113 ? 1.659 -9.959 11.413 1.00 98.38 113 LEU A N 1
ATOM 891 C CA . LEU A 1 113 ? 1.011 -10.372 10.164 1.00 98.38 113 LEU A CA 1
ATOM 892 C C . LEU A 1 113 ? 1.760 -9.846 8.926 1.00 98.38 113 LEU A C 1
ATOM 894 O O . LEU A 1 113 ? 2.380 -8.780 9.000 1.00 98.38 113 LEU A O 1
ATOM 898 N N . PRO A 1 114 ? 1.688 -10.540 7.777 1.00 98.38 114 PRO A N 1
ATOM 899 C CA . PRO A 1 114 ? 2.135 -9.983 6.505 1.00 98.38 114 PRO A CA 1
ATOM 900 C C . PRO A 1 114 ? 1.376 -8.694 6.172 1.00 98.38 114 PRO A C 1
ATOM 902 O O . PRO A 1 114 ? 0.184 -8.588 6.470 1.00 98.38 114 PRO A O 1
ATOM 905 N N . ILE A 1 115 ? 2.062 -7.733 5.555 1.00 98.38 115 ILE A N 1
ATOM 906 C CA . ILE A 1 115 ? 1.505 -6.409 5.252 1.00 98.38 115 ILE A CA 1
ATOM 907 C C . ILE A 1 115 ? 1.513 -6.098 3.755 1.00 98.38 115 ILE A C 1
ATOM 909 O O . ILE A 1 115 ? 2.335 -6.616 2.997 1.00 98.38 115 ILE A O 1
ATOM 913 N N . ASN A 1 116 ? 0.607 -5.214 3.354 1.00 98.38 116 ASN A N 1
ATOM 914 C CA . ASN A 1 116 ? 0.475 -4.665 2.018 1.00 98.38 116 ASN A CA 1
ATOM 915 C C . ASN A 1 116 ? 0.634 -3.143 2.106 1.00 98.38 116 ASN A C 1
ATOM 917 O O . ASN A 1 116 ? -0.061 -2.489 2.889 1.00 98.38 116 ASN A O 1
ATOM 921 N N . LEU A 1 117 ? 1.534 -2.573 1.312 1.00 98.00 117 LEU A N 1
ATOM 922 C CA . LEU A 1 117 ? 1.775 -1.131 1.283 1.00 98.00 117 LEU A CA 1
ATOM 923 C C . LEU A 1 117 ? 1.614 -0.609 -0.136 1.00 98.00 117 LEU A C 1
ATOM 925 O O . LEU A 1 117 ? 2.276 -1.099 -1.043 1.00 98.00 117 LEU A O 1
ATOM 929 N N . PHE A 1 118 ? 0.798 0.424 -0.307 1.00 97.38 118 PHE A N 1
ATOM 930 C CA . PHE A 1 118 ? 0.640 1.133 -1.569 1.00 97.38 118 PHE A CA 1
ATOM 931 C C . PHE A 1 118 ? 1.089 2.580 -1.380 1.00 97.38 118 PHE A C 1
ATOM 933 O O . PHE A 1 118 ? 0.508 3.318 -0.589 1.00 97.38 118 PHE A O 1
ATOM 940 N N . LEU A 1 119 ? 2.145 2.984 -2.078 1.00 95.81 119 LEU A N 1
ATOM 941 C CA . LEU A 1 119 ? 2.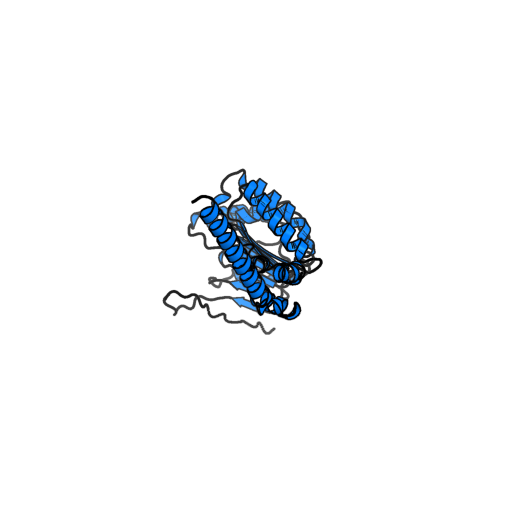721 4.322 -2.030 1.00 95.81 119 LEU A CA 1
ATOM 942 C C . LEU A 1 119 ? 2.437 5.039 -3.344 1.00 95.81 119 LEU A C 1
ATOM 944 O O . LEU A 1 119 ? 3.031 4.712 -4.366 1.00 95.81 119 LEU A O 1
ATOM 948 N N . TYR A 1 120 ? 1.577 6.051 -3.307 1.00 94.25 120 TYR A N 1
ATOM 949 C CA . TYR A 1 120 ? 1.326 6.924 -4.447 1.00 94.25 120 TYR A CA 1
ATOM 950 C C . TYR A 1 120 ? 1.914 8.311 -4.198 1.00 94.25 120 TYR A C 1
ATOM 952 O O . TYR A 1 120 ? 1.500 9.002 -3.266 1.00 94.25 120 TYR A O 1
ATOM 960 N N . VAL A 1 121 ? 2.855 8.746 -5.029 1.00 91.12 121 VAL A N 1
ATOM 961 C CA . VAL A 1 121 ? 3.561 10.021 -4.872 1.00 91.12 121 VAL A CA 1
ATOM 962 C C . VAL A 1 121 ? 3.104 11.010 -5.938 1.00 91.12 121 VAL A C 1
ATOM 964 O O . VAL A 1 121 ? 3.198 10.757 -7.138 1.00 91.12 121 VAL A O 1
ATOM 967 N N . ASP A 1 122 ? 2.616 12.173 -5.507 1.00 87.69 122 ASP A N 1
ATOM 968 C CA . ASP A 1 122 ? 2.284 13.268 -6.419 1.00 87.69 122 ASP A CA 1
ATOM 969 C C . ASP A 1 122 ? 3.569 14.021 -6.806 1.00 87.69 122 ASP A C 1
ATOM 971 O O . ASP A 1 122 ? 4.065 14.894 -6.089 1.00 87.69 122 ASP A O 1
ATOM 975 N N . CYS A 1 123 ? 4.170 13.612 -7.925 1.00 66.31 123 CYS A N 1
ATOM 976 C CA . CYS A 1 123 ? 5.536 13.984 -8.293 1.00 66.31 123 CYS A CA 1
ATOM 977 C C . CYS A 1 123 ? 5.707 15.398 -8.871 1.00 66.31 123 CYS A C 1
ATOM 979 O O . CYS A 1 123 ? 6.848 15.774 -9.142 1.00 66.31 123 CYS A O 1
ATOM 981 N N . ARG A 1 124 ? 4.659 16.235 -8.982 1.00 68.81 124 ARG A N 1
ATOM 982 C CA . ARG A 1 124 ? 4.811 17.653 -9.416 1.00 68.81 124 ARG A CA 1
ATOM 983 C C . ARG A 1 124 ? 5.755 18.468 -8.524 1.00 68.81 124 ARG A C 1
ATOM 985 O O . ARG A 1 124 ? 6.092 19.609 -8.821 1.00 68.81 124 ARG A O 1
ATOM 992 N N . ILE A 1 125 ? 6.147 17.889 -7.395 1.00 60.78 125 ILE A N 1
ATOM 993 C CA . ILE A 1 125 ? 6.819 18.536 -6.276 1.00 60.78 125 ILE A CA 1
ATOM 994 C C . ILE A 1 125 ? 8.323 18.205 -6.254 1.00 60.78 125 ILE A C 1
ATOM 996 O O . ILE A 1 125 ? 9.095 18.922 -5.619 1.00 60.78 125 ILE A O 1
ATOM 1000 N N . VAL A 1 126 ? 8.775 17.178 -6.990 1.00 57.69 126 VAL A N 1
ATOM 1001 C CA . VAL A 1 126 ? 10.154 16.650 -6.898 1.00 57.69 126 VAL A CA 1
ATOM 1002 C C . VAL A 1 126 ? 11.179 17.457 -7.714 1.00 57.69 126 VAL A C 1
ATOM 1004 O O . VAL A 1 126 ? 12.373 17.322 -7.484 1.00 57.69 126 VAL A O 1
ATOM 1007 N N . ARG A 1 127 ? 10.761 18.404 -8.569 1.00 61.81 127 ARG A N 1
ATOM 1008 C CA . ARG A 1 127 ? 11.687 19.263 -9.348 1.00 61.81 127 ARG A CA 1
ATOM 1009 C C . ARG A 1 127 ? 12.573 20.206 -8.506 1.00 61.81 127 ARG A C 1
ATOM 1011 O O . ARG A 1 127 ? 13.384 20.937 -9.062 1.00 61.81 127 ARG A O 1
ATOM 1018 N N . LYS A 1 128 ? 12.439 20.230 -7.175 1.00 60.59 128 LYS A N 1
ATOM 1019 C CA . LYS A 1 128 ? 13.295 21.026 -6.277 1.00 60.59 128 LYS A CA 1
ATOM 1020 C C . LYS A 1 128 ? 14.361 20.132 -5.637 1.00 60.59 128 LYS A C 1
ATOM 1022 O O . LYS A 1 128 ? 14.006 19.198 -4.931 1.00 60.59 128 LYS A O 1
ATOM 1027 N N . ASN A 1 129 ? 15.644 20.476 -5.787 1.00 59.72 129 ASN A N 1
ATOM 1028 C CA . ASN A 1 129 ? 16.811 19.678 -5.352 1.00 59.72 129 ASN A CA 1
ATOM 1029 C C . ASN A 1 129 ? 16.740 19.087 -3.924 1.00 59.72 129 ASN A C 1
ATOM 1031 O O . ASN A 1 129 ? 17.268 18.007 -3.684 1.00 59.72 129 ASN A O 1
ATOM 1035 N N . ASN A 1 130 ? 16.057 19.737 -2.975 1.00 64.62 130 ASN A N 1
ATOM 1036 C CA . ASN A 1 130 ? 15.961 19.249 -1.589 1.00 64.62 130 ASN A CA 1
ATOM 1037 C C . ASN A 1 130 ? 14.859 18.191 -1.368 1.00 64.62 130 ASN A C 1
ATOM 1039 O O . ASN A 1 130 ? 14.847 17.520 -0.337 1.00 64.62 130 ASN A O 1
ATOM 1043 N N . ALA A 1 131 ? 13.933 18.032 -2.318 1.00 71.56 131 ALA A N 1
ATOM 1044 C CA . ALA A 1 131 ? 12.813 17.097 -2.230 1.00 71.56 131 ALA A CA 1
ATOM 1045 C C . ALA A 1 131 ? 13.265 15.635 -2.147 1.00 71.56 131 ALA A C 1
ATOM 1047 O O . ALA A 1 131 ? 12.688 14.846 -1.397 1.00 71.56 131 ALA A O 1
ATOM 1048 N N . SER A 1 132 ? 14.309 15.294 -2.906 1.00 77.38 132 SER A N 1
ATOM 1049 C CA . SER A 1 132 ? 14.784 13.917 -3.018 1.00 77.38 132 SER A CA 1
ATOM 1050 C C . SER A 1 132 ? 15.367 13.399 -1.700 1.00 77.38 132 SER A C 1
ATOM 1052 O O . SER A 1 132 ? 15.035 12.299 -1.261 1.00 77.38 132 SER A O 1
ATOM 1054 N N . TYR A 1 133 ? 16.147 14.226 -0.993 1.00 83.50 133 TYR A N 1
ATOM 1055 C CA . TYR A 1 133 ? 16.750 13.829 0.282 1.00 83.50 133 TYR A CA 1
ATOM 1056 C C . TYR A 1 133 ? 15.697 13.490 1.346 1.00 83.50 133 TYR A C 1
ATOM 1058 O O . TYR A 1 133 ? 15.768 12.437 1.981 1.00 83.50 133 TYR A O 1
ATOM 1066 N N . ASN A 1 134 ? 14.691 14.352 1.521 1.00 87.69 134 ASN A N 1
ATOM 1067 C CA . ASN A 1 134 ? 13.645 14.128 2.519 1.00 87.69 134 ASN A CA 1
ATOM 1068 C C . ASN A 1 134 ? 12.836 12.863 2.217 1.00 87.69 134 ASN A C 1
ATOM 1070 O O . ASN A 1 134 ? 12.526 12.090 3.126 1.00 87.69 134 ASN A O 1
ATOM 1074 N N . PHE A 1 135 ? 12.504 12.639 0.943 1.00 90.62 135 PHE A N 1
ATOM 1075 C CA . PHE A 1 135 ? 11.747 11.460 0.548 1.00 90.62 135 PHE A CA 1
ATOM 1076 C C . PHE A 1 135 ? 12.570 10.174 0.704 1.00 90.62 135 PHE A C 1
ATOM 1078 O O . PHE A 1 135 ? 12.057 9.189 1.228 1.00 90.62 135 PHE A O 1
ATOM 1085 N N . GLY A 1 136 ? 13.867 10.200 0.384 1.00 92.12 136 GLY A N 1
ATOM 1086 C CA . GLY A 1 136 ? 14.780 9.091 0.674 1.00 92.12 136 GLY A CA 1
ATOM 1087 C C . GLY A 1 136 ? 14.852 8.750 2.170 1.00 92.12 136 GLY A C 1
ATOM 1088 O O . GLY A 1 136 ? 14.842 7.577 2.534 1.00 92.12 136 GLY A O 1
ATOM 1089 N N . GLN A 1 137 ? 14.848 9.750 3.062 1.00 93.19 137 GLN A N 1
ATOM 1090 C CA . GLN A 1 137 ? 14.786 9.516 4.515 1.00 93.19 137 GLN A CA 1
ATOM 1091 C C . GLN A 1 137 ? 13.458 8.883 4.952 1.00 93.19 137 GLN A C 1
ATOM 1093 O O . GLN A 1 137 ? 13.451 7.974 5.782 1.00 93.19 137 GLN A O 1
ATOM 1098 N N . PHE A 1 138 ? 12.338 9.312 4.365 1.00 95.38 138 PHE A N 1
ATOM 1099 C CA . PHE A 1 138 ? 11.041 8.664 4.569 1.00 95.38 138 PHE A CA 1
ATOM 1100 C C . PHE A 1 138 ? 11.069 7.191 4.125 1.00 95.38 138 PHE A C 1
ATOM 1102 O O . PHE A 1 138 ? 10.694 6.311 4.900 1.00 95.38 138 PHE A O 1
ATOM 1109 N N . LEU A 1 139 ? 11.589 6.902 2.927 1.00 95.62 139 LEU A N 1
ATOM 1110 C CA . LEU A 1 139 ? 11.719 5.537 2.405 1.00 95.62 139 LEU A CA 1
ATOM 1111 C C . LEU A 1 139 ? 12.643 4.655 3.268 1.00 95.62 139 LEU A C 1
ATOM 1113 O O . LEU A 1 139 ? 12.354 3.477 3.483 1.00 95.62 139 LEU A O 1
ATOM 1117 N N . LYS A 1 140 ? 13.724 5.222 3.817 1.00 95.50 140 LYS A N 1
ATOM 1118 C CA . LYS A 1 140 ? 14.595 4.542 4.791 1.00 95.50 140 LYS A CA 1
ATOM 1119 C C . LYS A 1 140 ? 13.862 4.237 6.096 1.00 95.50 140 LYS A C 1
ATOM 1121 O O . LYS A 1 140 ? 14.000 3.141 6.629 1.00 95.50 140 LYS A O 1
ATOM 1126 N N . ALA A 1 141 ? 13.042 5.162 6.593 1.00 96.31 141 ALA A N 1
ATOM 1127 C CA . ALA A 1 141 ? 12.287 4.957 7.827 1.00 96.31 141 ALA A CA 1
ATOM 1128 C C . ALA A 1 141 ? 11.226 3.848 7.704 1.00 96.31 141 ALA A C 1
ATOM 1130 O O . ALA A 1 141 ? 10.968 3.129 8.673 1.00 96.31 141 ALA A O 1
ATOM 1131 N N . ILE A 1 142 ? 10.628 3.673 6.520 1.00 96.44 142 ILE A N 1
ATOM 1132 C CA . ILE A 1 142 ? 9.670 2.585 6.273 1.00 96.44 142 ILE A CA 1
ATOM 1133 C C . ILE A 1 142 ? 10.346 1.247 5.929 1.00 96.44 142 ILE A C 1
ATOM 1135 O O . ILE A 1 142 ? 9.691 0.209 6.025 1.00 96.44 142 ILE A O 1
ATOM 1139 N N . ALA A 1 143 ? 11.647 1.240 5.605 1.00 95.94 143 ALA A N 1
ATOM 1140 C CA . ALA A 1 143 ? 12.395 0.033 5.237 1.00 95.94 143 ALA A CA 1
ATOM 1141 C C . ALA A 1 143 ? 12.353 -1.057 6.323 1.00 95.94 143 ALA A C 1
ATOM 1143 O O . ALA A 1 143 ? 12.307 -2.242 6.006 1.00 95.94 143 ALA A O 1
ATOM 1144 N N . GLN A 1 144 ? 12.267 -0.681 7.603 1.00 96.38 144 GLN A N 1
ATOM 1145 C CA . GLN A 1 144 ? 12.155 -1.628 8.724 1.00 96.38 144 GLN A CA 1
ATOM 1146 C C . GLN A 1 144 ? 10.934 -2.569 8.639 1.00 96.38 144 GLN A C 1
ATOM 1148 O O . GLN A 1 144 ? 10.931 -3.632 9.254 1.00 96.38 144 GLN A O 1
ATOM 1153 N N . TRP A 1 145 ? 9.892 -2.192 7.889 1.00 97.56 145 TRP A N 1
ATOM 1154 C CA . TRP A 1 145 ? 8.675 -2.993 7.720 1.00 97.56 145 TRP A CA 1
ATOM 1155 C C . TRP A 1 145 ? 8.736 -3.926 6.505 1.00 97.56 145 TRP A C 1
ATOM 1157 O O . TRP A 1 145 ? 7.897 -4.816 6.370 1.00 97.56 145 TRP A O 1
ATOM 1167 N N . THR A 1 146 ? 9.740 -3.752 5.641 1.00 96.88 146 THR A N 1
ATOM 1168 C CA . THR A 1 146 ? 9.875 -4.490 4.378 1.00 96.88 146 THR A CA 1
ATOM 1169 C C . THR A 1 146 ? 9.996 -6.010 4.528 1.00 96.88 146 THR A C 1
ATOM 1171 O O . THR A 1 146 ? 9.352 -6.681 3.722 1.00 96.88 146 THR A O 1
ATOM 1174 N N . PRO A 1 147 ? 10.628 -6.589 5.580 1.00 97.88 147 PRO A N 1
ATOM 1175 C CA . PRO A 1 147 ? 10.694 -8.048 5.729 1.00 97.88 147 PRO A CA 1
ATOM 1176 C C . PRO A 1 147 ? 9.324 -8.738 5.799 1.00 97.88 147 PRO A C 1
ATOM 1178 O O . PRO A 1 147 ? 9.212 -9.927 5.536 1.00 97.88 147 PRO A O 1
ATOM 1181 N N . ARG A 1 148 ? 8.268 -8.005 6.179 1.00 97.88 148 ARG A N 1
ATOM 1182 C CA . ARG A 1 148 ? 6.889 -8.517 6.287 1.00 97.88 148 ARG A CA 1
ATOM 1183 C C . ARG A 1 148 ? 6.029 -8.187 5.068 1.00 97.88 148 ARG A C 1
ATOM 1185 O O . ARG A 1 148 ? 4.841 -8.523 5.047 1.00 97.88 148 ARG A O 1
ATOM 1192 N N . LEU A 1 149 ? 6.580 -7.469 4.095 1.00 98.19 149 LEU A N 1
ATOM 1193 C CA . LEU A 1 149 ? 5.837 -6.932 2.970 1.00 98.19 149 LEU A CA 1
ATOM 1194 C C . LEU A 1 149 ? 5.505 -8.048 1.983 1.00 98.19 149 LEU A C 1
ATOM 1196 O O . LEU A 1 149 ? 6.388 -8.620 1.354 1.00 98.19 149 LEU A O 1
ATOM 1200 N N . ARG A 1 150 ? 4.215 -8.348 1.845 1.00 98.25 150 ARG A N 1
ATOM 1201 C CA . ARG A 1 150 ? 3.693 -9.359 0.921 1.00 98.25 150 ARG A CA 1
ATOM 1202 C C . ARG A 1 150 ? 3.272 -8.745 -0.407 1.00 98.25 150 ARG A C 1
ATOM 1204 O O . ARG A 1 150 ? 3.480 -9.369 -1.449 1.00 98.25 150 ARG A O 1
ATOM 1211 N N . ARG A 1 151 ? 2.702 -7.541 -0.372 1.00 98.12 151 ARG A N 1
ATOM 1212 C CA . ARG A 1 151 ? 2.328 -6.769 -1.559 1.00 98.12 151 ARG A CA 1
ATOM 1213 C C . ARG A 1 151 ? 2.839 -5.343 -1.458 1.00 98.12 151 ARG A C 1
ATOM 1215 O O . ARG A 1 151 ? 2.709 -4.709 -0.412 1.00 98.12 151 ARG A O 1
ATOM 1222 N N . LEU A 1 152 ? 3.398 -4.847 -2.549 1.00 97.75 152 LEU A N 1
ATOM 1223 C CA . LEU A 1 152 ? 3.935 -3.500 -2.648 1.00 97.75 152 LEU A CA 1
ATOM 1224 C C . LEU A 1 152 ? 3.388 -2.837 -3.898 1.00 97.75 152 LEU A C 1
ATOM 1226 O O . LEU A 1 152 ? 3.717 -3.259 -4.997 1.00 97.75 152 LEU A O 1
ATOM 1230 N N . GLY A 1 153 ? 2.594 -1.791 -3.729 1.00 96.19 153 GLY A N 1
ATOM 1231 C CA . GLY A 1 153 ? 2.267 -0.864 -4.796 1.00 96.19 153 GLY A CA 1
ATOM 1232 C C . GLY A 1 153 ? 3.138 0.374 -4.705 1.00 96.19 153 GLY A C 1
ATOM 1233 O O . GLY A 1 153 ? 3.247 0.978 -3.640 1.00 96.19 153 GLY A O 1
ATOM 1234 N N . ILE A 1 154 ? 3.750 0.779 -5.806 1.00 94.75 154 ILE A N 1
ATOM 1235 C CA . ILE A 1 154 ? 4.431 2.064 -5.919 1.00 94.75 154 ILE A CA 1
ATOM 1236 C C . ILE A 1 154 ? 3.883 2.756 -7.156 1.00 94.75 154 ILE A C 1
ATOM 1238 O O . ILE A 1 154 ? 3.757 2.138 -8.211 1.00 94.75 154 ILE A O 1
ATOM 1242 N N . GLY A 1 155 ? 3.579 4.043 -7.041 1.00 92.75 155 GLY A N 1
ATOM 1243 C CA . GLY A 1 155 ? 3.140 4.810 -8.186 1.00 92.75 155 GLY A CA 1
ATOM 1244 C C . GLY A 1 155 ? 3.257 6.317 -8.070 1.00 92.75 155 GLY A C 1
ATOM 1245 O O . GLY A 1 155 ? 3.522 6.854 -6.995 1.00 92.75 155 GLY A O 1
ATOM 1246 N N . GLY A 1 156 ? 3.074 7.003 -9.195 1.00 90.69 156 GLY A N 1
ATOM 1247 C CA . GLY A 1 156 ? 3.128 8.460 -9.282 1.00 90.69 156 GLY A CA 1
ATOM 1248 C C . GLY A 1 156 ? 3.169 8.986 -10.718 1.00 90.69 156 GLY A C 1
ATOM 1249 O O . GLY A 1 156 ? 3.311 8.225 -11.668 1.00 90.69 156 GLY A O 1
ATOM 1250 N N . GLN A 1 157 ? 3.077 10.311 -10.867 1.00 85.19 157 GLN A N 1
ATOM 1251 C CA . GLN A 1 157 ? 3.075 10.992 -12.179 1.00 85.19 157 GLN A CA 1
ATOM 1252 C C . GLN A 1 157 ? 4.438 10.957 -12.899 1.00 85.19 157 GLN A C 1
ATOM 1254 O O . GLN A 1 157 ? 4.483 11.069 -14.116 1.00 85.19 157 GLN A O 1
ATOM 1259 N N . HIS A 1 158 ? 5.550 10.821 -12.162 1.00 84.31 158 HIS A N 1
ATOM 1260 C CA . HIS A 1 158 ? 6.906 10.766 -12.728 1.00 84.31 158 HIS A CA 1
ATOM 1261 C C . HIS A 1 158 ? 7.675 9.595 -12.120 1.00 84.31 158 HIS A C 1
ATOM 1263 O O . HIS A 1 158 ? 8.353 9.734 -11.096 1.00 84.31 158 HIS A O 1
ATOM 1269 N N . TRP A 1 159 ? 7.533 8.423 -12.738 1.00 83.31 159 TRP A N 1
ATOM 1270 C CA . TRP A 1 159 ? 8.088 7.170 -12.225 1.00 83.31 159 TRP A CA 1
ATOM 1271 C C . TRP A 1 159 ? 9.611 7.215 -12.048 1.00 83.31 159 TRP A C 1
ATOM 1273 O O . TRP A 1 159 ? 10.148 6.700 -11.074 1.00 83.31 159 TRP A O 1
ATOM 1283 N N . THR A 1 160 ? 10.319 7.872 -12.955 1.00 83.50 160 THR A N 1
ATOM 1284 C CA . THR A 1 160 ? 11.792 7.928 -13.001 1.00 83.50 160 THR A CA 1
ATOM 1285 C C . THR A 1 160 ? 12.352 8.697 -11.803 1.00 83.50 160 THR A C 1
ATOM 1287 O O . THR A 1 160 ? 13.197 8.192 -11.063 1.00 83.50 160 THR A O 1
ATOM 1290 N N . ASN A 1 161 ? 11.776 9.870 -11.539 1.00 84.12 161 ASN A N 1
ATOM 1291 C CA . ASN A 1 161 ? 12.053 10.715 -10.390 1.00 84.12 161 ASN A CA 1
ATOM 1292 C C . ASN A 1 161 ? 11.704 9.993 -9.096 1.00 84.12 161 ASN A C 1
ATOM 1294 O O . ASN A 1 161 ? 12.440 10.091 -8.119 1.00 84.12 161 ASN A O 1
ATOM 1298 N N . LEU A 1 162 ? 10.600 9.243 -9.081 1.00 87.12 162 LEU A N 1
ATOM 1299 C CA . LEU A 1 162 ? 10.236 8.416 -7.940 1.00 87.12 162 LEU A CA 1
ATOM 1300 C C . LEU A 1 162 ? 11.305 7.348 -7.677 1.00 87.12 162 LEU A C 1
ATOM 1302 O O . LEU A 1 162 ? 11.820 7.281 -6.561 1.00 87.12 162 LEU A O 1
ATOM 1306 N N . MET A 1 163 ? 11.697 6.589 -8.702 1.00 87.31 163 MET A N 1
ATOM 1307 C CA . MET A 1 163 ? 12.712 5.536 -8.611 1.00 87.31 163 MET A CA 1
ATOM 1308 C C . MET A 1 163 ? 14.089 6.054 -8.204 1.00 87.31 163 MET A C 1
ATOM 1310 O O . MET A 1 163 ? 14.779 5.376 -7.446 1.00 87.31 163 MET A O 1
ATOM 1314 N N . ALA A 1 164 ? 14.471 7.268 -8.603 1.00 88.25 164 ALA A N 1
ATOM 1315 C CA . ALA A 1 164 ? 15.728 7.881 -8.170 1.00 88.25 164 ALA A CA 1
ATOM 1316 C C . ALA A 1 164 ? 15.871 7.950 -6.636 1.00 88.25 164 ALA A C 1
ATOM 1318 O O . ALA A 1 164 ? 16.981 7.886 -6.116 1.00 88.25 164 ALA A O 1
ATOM 1319 N N . ASN A 1 165 ? 14.757 8.014 -5.898 1.00 89.62 165 ASN A N 1
ATOM 1320 C CA . ASN A 1 165 ? 14.766 8.047 -4.433 1.00 89.62 165 ASN A CA 1
ATOM 1321 C C . ASN A 1 165 ? 14.919 6.673 -3.776 1.00 89.62 165 ASN A C 1
ATOM 1323 O O . ASN A 1 165 ? 15.180 6.612 -2.580 1.00 89.62 165 ASN A O 1
ATOM 1327 N N . PHE A 1 166 ? 14.741 5.586 -4.527 1.00 89.81 166 PHE A N 1
ATOM 1328 C CA . PHE A 1 166 ? 14.960 4.221 -4.043 1.00 89.81 166 PHE A CA 1
ATOM 1329 C C . PHE A 1 166 ? 16.405 3.762 -4.226 1.00 89.81 166 PHE A C 1
ATOM 1331 O O . PHE A 1 166 ? 16.778 2.682 -3.768 1.00 89.81 166 PHE A O 1
ATOM 1338 N N . VAL A 1 167 ? 17.223 4.571 -4.897 1.00 88.12 167 VAL A N 1
ATOM 1339 C CA . VAL A 1 167 ? 18.640 4.285 -5.057 1.00 88.12 167 VAL A CA 1
ATOM 1340 C C . VAL A 1 167 ? 19.321 4.323 -3.691 1.00 88.12 167 VAL A C 1
ATOM 1342 O O . VAL A 1 167 ? 19.040 5.192 -2.868 1.00 88.12 167 VAL A O 1
ATOM 1345 N N . ASP A 1 168 ? 20.203 3.356 -3.447 1.00 87.25 168 ASP A N 1
ATOM 1346 C CA . ASP A 1 168 ? 20.941 3.195 -2.188 1.00 87.25 168 ASP A CA 1
ATOM 1347 C C . ASP A 1 168 ? 20.047 2.895 -0.963 1.00 87.25 168 ASP A C 1
ATOM 1349 O O . ASP A 1 168 ? 20.468 3.064 0.185 1.00 87.25 168 ASP A O 1
ATOM 1353 N N . ILE A 1 169 ? 18.805 2.444 -1.188 1.00 90.81 169 ILE A N 1
ATOM 1354 C CA . ILE A 1 169 ? 17.925 1.947 -0.130 1.00 90.81 169 ILE A CA 1
ATOM 1355 C C . ILE A 1 169 ? 17.871 0.420 -0.183 1.00 90.81 169 ILE A C 1
ATOM 1357 O O . ILE A 1 169 ? 17.415 -0.180 -1.156 1.00 90.81 169 ILE A O 1
ATOM 1361 N N . GLU A 1 170 ? 18.303 -0.210 0.905 1.00 91.75 170 GLU A N 1
ATOM 1362 C CA . GLU A 1 170 ? 18.222 -1.656 1.084 1.00 91.75 170 GLU A CA 1
ATOM 1363 C C . GLU A 1 170 ? 16.861 -2.026 1.681 1.00 91.75 170 GLU A C 1
ATOM 1365 O O . GLU A 1 170 ? 16.600 -1.808 2.865 1.00 91.75 170 GLU A O 1
ATOM 1370 N N . TRP A 1 171 ? 15.966 -2.560 0.849 1.00 95.00 171 TRP A N 1
ATOM 1371 C CA . TRP A 1 171 ? 14.723 -3.180 1.309 1.00 95.00 171 TRP A CA 1
ATOM 1372 C C . TRP A 1 171 ? 14.889 -4.698 1.352 1.00 95.00 171 TRP A C 1
ATOM 1374 O O . TRP A 1 171 ? 15.349 -5.319 0.390 1.00 95.00 171 TRP A O 1
ATOM 1384 N N . ASP A 1 172 ? 14.481 -5.304 2.463 1.00 96.31 172 ASP A N 1
ATOM 1385 C CA . ASP A 1 172 ? 14.363 -6.753 2.569 1.00 96.31 172 ASP A CA 1
ATOM 1386 C C . ASP A 1 172 ? 13.000 -7.165 2.019 1.00 96.31 172 ASP A C 1
ATOM 1388 O O . ASP A 1 172 ? 11.989 -7.108 2.709 1.00 96.31 172 ASP A O 1
ATOM 1392 N N . LEU A 1 173 ? 12.969 -7.548 0.746 1.00 96.81 173 LEU A N 1
ATOM 1393 C CA . LEU A 1 173 ? 11.747 -7.948 0.048 1.00 96.81 173 LEU A CA 1
ATOM 1394 C C . LEU A 1 173 ? 11.638 -9.467 -0.115 1.00 96.81 173 LEU A C 1
ATOM 1396 O O . LEU A 1 173 ? 10.945 -9.929 -1.018 1.00 96.81 173 LEU A O 1
ATOM 1400 N N . ASN A 1 174 ? 12.303 -10.261 0.734 1.00 96.75 174 ASN A N 1
ATOM 1401 C CA . ASN A 1 174 ? 12.314 -11.723 0.605 1.00 96.75 174 ASN A CA 1
ATOM 1402 C C . ASN A 1 174 ? 10.901 -12.343 0.594 1.00 96.75 174 ASN A C 1
ATOM 1404 O O . ASN A 1 174 ? 10.684 -13.343 -0.094 1.00 96.75 174 ASN A O 1
ATOM 1408 N N . ASP A 1 175 ? 9.944 -11.741 1.308 1.00 97.50 175 ASP A N 1
ATOM 1409 C CA . ASP A 1 175 ? 8.551 -12.200 1.378 1.00 97.50 175 ASP A CA 1
ATOM 1410 C C . ASP A 1 175 ? 7.586 -11.517 0.395 1.00 97.50 175 ASP A C 1
ATOM 1412 O O . ASP A 1 175 ? 6.403 -11.879 0.346 1.00 97.50 175 ASP A O 1
ATOM 1416 N N . LEU A 1 176 ? 8.084 -10.605 -0.447 1.00 98.12 176 LEU A N 1
ATOM 1417 C CA . LEU A 1 176 ? 7.274 -9.910 -1.442 1.00 98.12 176 LEU A CA 1
ATOM 1418 C C . LEU A 1 176 ? 6.766 -10.888 -2.505 1.00 98.12 176 LEU A C 1
ATOM 1420 O O . LEU A 1 176 ? 7.547 -11.605 -3.126 1.00 98.12 176 LEU A O 1
ATOM 1424 N N . ARG A 1 177 ? 5.448 -10.895 -2.729 1.00 98.25 177 ARG A N 1
ATOM 1425 C CA . ARG A 1 177 ? 4.746 -11.768 -3.685 1.00 98.25 177 ARG A CA 1
ATOM 1426 C C . ARG A 1 177 ? 4.080 -11.018 -4.824 1.00 98.25 177 ARG A C 1
ATOM 1428 O O . ARG A 1 177 ? 4.006 -11.553 -5.928 1.00 98.25 177 ARG A O 1
ATOM 1435 N N . GLU A 1 178 ? 3.594 -9.818 -4.549 1.00 98.06 178 GLU A N 1
ATOM 1436 C CA . GLU A 1 178 ? 2.823 -9.006 -5.487 1.00 98.06 178 GLU A CA 1
ATOM 1437 C C . GLU A 1 178 ? 3.456 -7.613 -5.569 1.00 98.06 178 GLU A C 1
ATOM 1439 O O . GLU A 1 178 ? 3.686 -6.972 -4.542 1.00 98.06 178 GLU A O 1
ATOM 1444 N N . LEU A 1 179 ? 3.776 -7.169 -6.781 1.00 97.00 179 LEU A N 1
ATOM 1445 C CA . LEU A 1 179 ? 4.353 -5.856 -7.046 1.00 97.00 179 LEU A CA 1
ATOM 1446 C C . LEU A 1 179 ? 3.460 -5.097 -8.018 1.00 97.00 179 LEU A C 1
ATOM 1448 O O . LEU A 1 179 ? 3.298 -5.530 -9.155 1.00 97.00 179 LEU A O 1
ATOM 1452 N N . ASP A 1 180 ? 2.960 -3.945 -7.593 1.00 95.31 180 ASP A N 1
ATOM 1453 C CA . ASP A 1 180 ? 2.139 -3.074 -8.419 1.00 95.31 180 ASP A CA 1
ATOM 1454 C C . ASP A 1 180 ? 2.933 -1.807 -8.746 1.00 95.31 180 ASP A C 1
ATOM 1456 O O . ASP A 1 180 ? 3.444 -1.120 -7.862 1.00 95.31 180 ASP A O 1
ATOM 1460 N N . ILE A 1 181 ? 3.062 -1.507 -10.031 1.00 93.25 181 ILE A N 1
ATOM 1461 C CA . ILE A 1 181 ? 3.828 -0.383 -10.555 1.00 93.25 181 ILE A CA 1
ATOM 1462 C C . ILE A 1 181 ? 2.877 0.525 -11.338 1.00 93.25 181 ILE A C 1
ATOM 1464 O O . ILE A 1 181 ? 2.518 0.258 -12.488 1.00 93.25 181 ILE A O 1
ATOM 1468 N N . LEU A 1 182 ? 2.432 1.597 -10.690 1.00 90.25 182 LEU A N 1
ATOM 1469 C CA . LEU A 1 182 ? 1.327 2.430 -11.156 1.00 90.25 182 LEU A CA 1
ATOM 1470 C C . LEU A 1 182 ? 1.833 3.812 -11.603 1.00 90.25 182 LEU A C 1
ATOM 1472 O O . LEU A 1 182 ? 2.335 4.603 -10.815 1.00 90.25 182 LEU A O 1
ATOM 1476 N N . GLY A 1 183 ? 1.707 4.121 -12.877 1.00 84.69 183 GLY A N 1
ATOM 1477 C CA . GLY A 1 183 ? 1.906 5.431 -13.462 1.00 84.69 183 GLY A CA 1
ATOM 1478 C C . GLY A 1 183 ? 0.586 6.188 -13.493 1.00 84.69 183 GLY A C 1
ATOM 1479 O O . GLY A 1 183 ? -0.486 5.637 -13.247 1.00 84.69 183 GLY A O 1
ATOM 1480 N N . GLN A 1 184 ? 0.683 7.489 -13.719 1.00 81.62 184 GLN A N 1
ATOM 1481 C CA . GLN A 1 184 ? -0.449 8.306 -14.124 1.00 81.62 184 GLN A CA 1
ATOM 1482 C C . GLN A 1 184 ? 0.009 9.126 -15.320 1.00 81.62 184 GLN A C 1
ATOM 1484 O O . GLN A 1 184 ? 1.052 9.777 -15.216 1.00 81.62 184 GLN A O 1
ATOM 1489 N N . GLN A 1 185 ? -0.774 9.121 -16.403 1.00 69.62 185 GLN A N 1
ATOM 1490 C CA . GLN A 1 185 ? -0.405 9.774 -17.653 1.00 69.62 185 GLN A CA 1
ATOM 1491 C C . GLN A 1 185 ? 0.046 11.210 -17.399 1.00 69.62 185 GLN A C 1
ATOM 1493 O O . GLN A 1 185 ? -0.721 12.074 -16.949 1.00 69.62 185 GLN A O 1
ATOM 1498 N N . ALA A 1 186 ? 1.319 11.466 -17.698 1.00 66.62 186 ALA A N 1
ATOM 1499 C CA . ALA A 1 186 ? 1.800 12.820 -17.848 1.00 66.62 186 ALA A CA 1
ATOM 1500 C C . ALA A 1 186 ? 1.088 13.406 -19.070 1.00 66.62 186 ALA A C 1
ATOM 1502 O O . ALA A 1 186 ? 1.144 12.846 -20.159 1.00 66.62 186 ALA A O 1
ATOM 1503 N N . LYS A 1 187 ? 0.415 14.546 -18.901 1.00 73.19 187 LYS A N 1
ATOM 1504 C CA . LYS A 1 187 ? -0.228 15.260 -20.018 1.00 73.19 187 LYS A CA 1
ATOM 1505 C C . LYS A 1 187 ? 0.779 15.919 -20.975 1.00 73.19 187 LYS A C 1
ATOM 1507 O O . LYS A 1 187 ? 0.362 16.637 -21.873 1.00 73.19 187 LYS A O 1
ATOM 1512 N N . ASP A 1 188 ? 2.072 15.747 -20.725 1.00 76.75 188 ASP A N 1
ATOM 1513 C CA . ASP A 1 188 ? 3.156 16.528 -21.308 1.00 76.75 188 ASP A CA 1
ATOM 1514 C C . ASP A 1 188 ? 4.202 15.574 -21.906 1.00 76.75 188 ASP A C 1
ATOM 1516 O O . ASP A 1 188 ? 4.905 14.879 -21.167 1.00 76.75 188 ASP A O 1
ATOM 1520 N N . GLU A 1 189 ? 4.248 15.492 -23.240 1.00 74.12 189 GLU A N 1
ATOM 1521 C CA . GLU A 1 189 ? 5.110 14.561 -23.987 1.00 74.12 189 GLU A CA 1
ATOM 1522 C C . GLU A 1 189 ? 6.603 14.837 -23.762 1.00 74.12 189 GLU A C 1
ATOM 1524 O O . GLU A 1 189 ? 7.391 13.893 -23.674 1.00 74.12 189 GLU A O 1
ATOM 1529 N N . ASP A 1 190 ? 6.988 16.103 -23.572 1.00 73.00 190 ASP A N 1
ATOM 1530 C CA . ASP A 1 190 ? 8.386 16.505 -23.367 1.00 73.00 190 ASP A CA 1
ATOM 1531 C C . ASP A 1 190 ? 8.985 15.880 -22.095 1.00 73.00 190 ASP A C 1
ATOM 1533 O O . ASP A 1 190 ? 10.191 15.636 -22.002 1.00 73.00 190 ASP A O 1
ATOM 1537 N N . VAL A 1 191 ? 8.142 15.562 -21.108 1.00 71.12 191 VAL A N 1
ATOM 1538 C CA . VAL A 1 191 ? 8.581 14.953 -19.848 1.00 71.12 191 VAL A CA 1
ATOM 1539 C C . VAL A 1 191 ? 8.997 13.489 -20.028 1.00 71.12 191 VAL A C 1
ATOM 1541 O O . VAL A 1 191 ? 9.876 13.009 -19.313 1.00 71.12 191 VAL A O 1
ATOM 1544 N N . LEU A 1 192 ? 8.432 12.779 -21.009 1.00 69.75 192 LEU A N 1
ATOM 1545 C CA . LEU A 1 192 ? 8.722 11.358 -21.233 1.00 69.75 192 LEU A CA 1
ATOM 1546 C C . LEU A 1 192 ? 10.158 11.117 -21.725 1.00 69.75 192 LEU A C 1
ATOM 1548 O O . LEU A 1 192 ? 10.749 10.074 -21.433 1.00 69.75 192 LEU A O 1
ATOM 1552 N N . GLN A 1 193 ? 10.736 12.067 -22.464 1.00 73.75 193 GLN A N 1
ATOM 1553 C CA . GLN A 1 193 ? 12.070 11.904 -23.040 1.00 73.75 193 GLN A CA 1
ATOM 1554 C C . GLN A 1 193 ? 13.183 12.061 -21.990 1.00 73.75 193 GLN A C 1
ATOM 1556 O O . GLN A 1 193 ? 14.136 11.277 -21.984 1.00 73.75 193 GLN A O 1
ATOM 1561 N N . ASP A 1 194 ? 13.038 13.014 -21.067 1.00 76.81 194 ASP A N 1
ATOM 1562 C CA . ASP A 1 194 ? 13.964 13.224 -19.940 1.00 76.81 194 ASP A CA 1
ATOM 1563 C C . ASP A 1 194 ? 13.952 12.026 -18.967 1.00 76.81 194 ASP A C 1
ATOM 1565 O O . ASP A 1 194 ? 14.988 11.525 -18.507 1.00 76.81 194 ASP A O 1
ATOM 1569 N N . ASP A 1 195 ? 12.759 11.475 -18.750 1.00 76.44 195 ASP A N 1
ATOM 1570 C CA . ASP A 1 195 ? 12.521 10.282 -17.945 1.00 76.44 195 ASP A CA 1
ATOM 1571 C C . ASP A 1 195 ? 13.314 9.065 -18.467 1.00 76.44 195 ASP A C 1
ATOM 1573 O O . ASP A 1 195 ? 13.956 8.340 -17.694 1.00 76.44 195 ASP A O 1
ATOM 1577 N N . MET A 1 196 ? 13.355 8.865 -19.786 1.00 75.38 196 MET A N 1
ATOM 1578 C CA . MET A 1 196 ? 14.031 7.715 -20.391 1.00 75.38 196 MET A CA 1
ATOM 1579 C C . MET A 1 196 ? 15.553 7.719 -20.160 1.00 75.38 196 MET A C 1
ATOM 1581 O O . MET A 1 196 ? 16.127 6.676 -19.833 1.00 75.38 196 MET A O 1
ATOM 1585 N N . HIS A 1 197 ? 16.213 8.875 -20.285 1.00 78.94 197 HIS A N 1
ATOM 1586 C CA . HIS A 1 197 ? 17.654 8.995 -20.022 1.00 78.94 197 HIS A CA 1
ATOM 1587 C C . HIS A 1 197 ? 17.984 8.765 -18.547 1.00 78.94 197 HIS A C 1
ATOM 1589 O O . HIS A 1 197 ? 18.954 8.075 -18.219 1.00 78.94 197 HIS A O 1
ATOM 1595 N N . THR A 1 198 ? 17.137 9.286 -17.659 1.00 81.06 198 THR A N 1
ATOM 1596 C CA . THR A 1 198 ? 17.297 9.120 -16.216 1.00 81.06 198 THR A CA 1
ATOM 1597 C C . THR A 1 198 ? 17.227 7.642 -15.835 1.00 81.06 198 THR A C 1
ATOM 1599 O O . THR A 1 198 ? 18.113 7.134 -15.147 1.00 81.06 198 THR A O 1
ATOM 1602 N N . LEU A 1 199 ? 16.245 6.897 -16.351 1.00 78.06 199 LEU A N 1
ATOM 1603 C CA . LEU A 1 199 ? 16.099 5.469 -16.052 1.00 78.06 199 LEU A CA 1
ATOM 1604 C C . LEU A 1 199 ? 17.284 4.609 -16.481 1.00 78.06 199 LEU A C 1
ATOM 1606 O O . LEU A 1 199 ? 17.662 3.710 -15.730 1.00 78.06 199 LEU A O 1
ATOM 1610 N N . ALA A 1 200 ? 17.887 4.887 -17.638 1.00 81.00 200 ALA A N 1
ATOM 1611 C CA . ALA A 1 200 ? 19.060 4.143 -18.093 1.00 81.00 200 ALA A CA 1
ATOM 1612 C C . ALA A 1 200 ? 20.213 4.242 -17.077 1.00 81.00 200 ALA A C 1
ATOM 1614 O O . ALA A 1 200 ? 20.835 3.237 -16.746 1.00 81.00 200 ALA A O 1
ATOM 1615 N N . SER A 1 201 ? 20.437 5.433 -16.508 1.00 84.62 201 SER A N 1
ATOM 1616 C CA . SER A 1 201 ? 21.451 5.637 -15.461 1.00 84.62 201 SER A CA 1
ATOM 1617 C C . SER A 1 201 ? 21.070 5.025 -14.107 1.00 84.62 201 SER A C 1
ATOM 1619 O O . SER A 1 201 ? 21.938 4.614 -13.336 1.00 84.62 201 SER A O 1
ATOM 1621 N N . LEU A 1 202 ? 19.771 4.945 -13.804 1.00 82.88 202 LEU A N 1
ATOM 1622 C CA . LEU A 1 202 ? 19.271 4.355 -12.564 1.00 82.88 202 LEU A CA 1
ATOM 1623 C C . LEU A 1 202 ? 19.325 2.827 -12.579 1.00 82.88 202 LEU A C 1
ATOM 1625 O O . LEU A 1 202 ? 19.478 2.222 -11.521 1.00 82.88 202 LEU A O 1
ATOM 1629 N N . GLN A 1 203 ? 19.209 2.194 -13.748 1.00 80.12 203 GLN A N 1
ATOM 1630 C CA . GLN A 1 203 ? 19.097 0.740 -13.875 1.00 80.12 203 GLN A CA 1
ATOM 1631 C C . GLN A 1 203 ? 20.271 -0.013 -13.235 1.00 80.12 203 GLN A C 1
ATOM 1633 O O . GLN A 1 203 ? 20.062 -1.058 -12.623 1.00 80.12 203 GLN A O 1
ATOM 1638 N N . GLU A 1 204 ? 21.490 0.516 -13.337 1.00 80.38 204 GLU A N 1
ATOM 1639 C CA . GLU A 1 204 ? 22.678 -0.112 -12.744 1.00 80.38 204 GLU A CA 1
ATOM 1640 C C . GLU A 1 204 ? 22.702 -0.014 -11.213 1.00 80.38 204 GLU A C 1
ATOM 1642 O O . GLU A 1 204 ? 23.339 -0.828 -10.544 1.00 80.38 204 GLU A O 1
ATOM 1647 N N . ARG A 1 205 ? 21.990 0.966 -10.647 1.00 83.06 205 ARG A N 1
ATOM 1648 C CA . ARG A 1 205 ? 21.989 1.271 -9.209 1.00 83.06 205 ARG A CA 1
ATOM 1649 C C . ARG A 1 205 ? 20.729 0.787 -8.491 1.00 83.06 205 ARG A C 1
ATOM 1651 O O . ARG A 1 205 ? 20.747 0.583 -7.279 1.00 83.06 205 ARG A O 1
ATOM 1658 N N . LEU A 1 206 ? 19.630 0.595 -9.217 1.00 83.00 206 LEU A N 1
ATOM 1659 C CA . LEU A 1 206 ? 18.374 0.091 -8.676 1.00 83.00 206 LEU A CA 1
ATOM 1660 C C . LEU A 1 206 ? 18.475 -1.412 -8.407 1.00 83.00 206 LEU A C 1
ATOM 1662 O O . LEU A 1 206 ? 18.322 -2.239 -9.301 1.00 83.00 206 LEU A O 1
ATOM 1666 N N . ILE A 1 207 ? 18.683 -1.767 -7.141 1.00 84.12 207 ILE A N 1
ATOM 1667 C CA . ILE A 1 207 ? 18.733 -3.162 -6.670 1.00 84.12 207 ILE A CA 1
ATOM 1668 C C . ILE A 1 207 ? 17.488 -3.583 -5.879 1.00 84.12 207 ILE A C 1
ATOM 1670 O O . ILE A 1 207 ? 17.433 -4.712 -5.393 1.00 84.12 207 ILE A O 1
ATOM 1674 N N . LEU A 1 208 ? 16.488 -2.698 -5.775 1.00 85.81 208 LEU A N 1
ATOM 1675 C CA . LEU A 1 208 ? 15.366 -2.798 -4.837 1.00 85.81 208 LEU A CA 1
ATOM 1676 C C . LEU A 1 208 ? 14.691 -4.178 -4.840 1.00 85.81 208 LEU A C 1
ATOM 1678 O O . LEU A 1 208 ? 14.511 -4.784 -3.791 1.00 85.81 208 LEU A O 1
ATOM 1682 N N . PHE A 1 209 ? 14.379 -4.711 -6.022 1.00 89.94 209 PHE A N 1
ATOM 1683 C CA . PHE A 1 209 ? 13.627 -5.964 -6.162 1.00 89.94 209 PHE A CA 1
ATOM 1684 C C . PHE A 1 209 ? 14.496 -7.201 -6.379 1.00 89.94 209 PHE A C 1
ATOM 1686 O O . PHE A 1 209 ? 13.968 -8.307 -6.502 1.00 89.94 209 PHE A O 1
ATOM 1693 N N . ARG A 1 210 ? 15.827 -7.059 -6.371 1.00 88.94 210 ARG A N 1
ATOM 1694 C CA . ARG A 1 210 ? 16.744 -8.180 -6.630 1.00 88.94 210 ARG A CA 1
ATOM 1695 C C . ARG A 1 210 ? 16.592 -9.304 -5.602 1.00 88.94 210 ARG A C 1
ATOM 1697 O O . ARG A 1 210 ? 16.796 -10.471 -5.924 1.00 88.94 210 ARG A O 1
ATOM 1704 N N . ASN A 1 211 ? 16.198 -8.947 -4.381 1.00 91.94 211 ASN A N 1
ATOM 1705 C CA . ASN A 1 211 ? 15.988 -9.877 -3.274 1.00 91.94 211 ASN A CA 1
ATOM 1706 C C . ASN A 1 211 ? 14.547 -10.405 -3.178 1.00 91.94 211 ASN A C 1
ATOM 1708 O O . ASN A 1 211 ? 14.259 -11.205 -2.292 1.00 91.94 211 ASN A O 1
ATOM 1712 N N . ALA A 1 212 ? 13.642 -10.018 -4.084 1.00 96.44 212 ALA A N 1
ATOM 1713 C CA . ALA A 1 212 ? 12.239 -10.429 -4.051 1.00 96.44 212 ALA A CA 1
ATOM 1714 C C . ALA A 1 212 ? 12.030 -11.860 -4.576 1.00 96.44 212 ALA A C 1
ATOM 1716 O O . ALA A 1 212 ? 11.335 -12.081 -5.562 1.00 96.44 212 ALA A O 1
ATOM 1717 N N . LYS A 1 213 ? 12.627 -12.861 -3.919 1.00 95.00 213 LYS A N 1
ATOM 1718 C CA . LYS A 1 213 ? 12.678 -14.274 -4.361 1.00 95.00 213 LYS A CA 1
ATOM 1719 C C . LYS A 1 213 ? 11.319 -14.983 -4.429 1.00 95.00 213 LYS A C 1
ATOM 1721 O O . LYS A 1 213 ? 11.232 -16.102 -4.924 1.00 95.00 213 LYS A O 1
ATOM 1726 N N . ARG A 1 214 ? 10.267 -14.373 -3.879 1.00 97.38 214 ARG A N 1
ATOM 1727 C CA . ARG A 1 214 ? 8.902 -14.924 -3.841 1.00 97.38 214 ARG A CA 1
ATOM 1728 C C . ARG A 1 214 ? 7.916 -14.137 -4.702 1.00 97.38 214 ARG A C 1
ATOM 1730 O O . ARG A 1 214 ? 6.724 -14.435 -4.657 1.00 97.38 214 ARG A O 1
ATOM 1737 N N . LEU A 1 215 ? 8.398 -13.164 -5.478 1.00 97.69 215 LEU A N 1
ATOM 1738 C CA . LEU A 1 2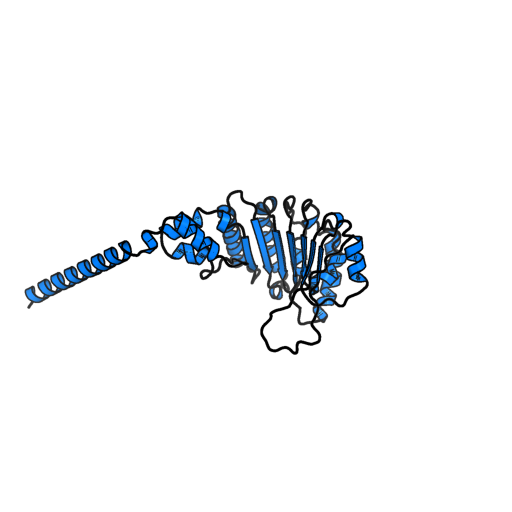15 ? 7.588 -12.359 -6.382 1.00 97.69 215 LEU A CA 1
ATOM 1739 C C . LEU A 1 215 ? 6.971 -13.250 -7.463 1.00 97.69 215 LEU A C 1
ATOM 1741 O O . LEU A 1 215 ? 7.693 -13.827 -8.275 1.00 97.69 215 LEU A O 1
ATOM 1745 N N . VAL A 1 216 ? 5.643 -13.341 -7.457 1.00 97.88 216 VAL A N 1
ATOM 1746 C CA . VAL A 1 216 ? 4.848 -14.176 -8.369 1.00 97.88 216 VAL A CA 1
ATOM 1747 C C . VAL A 1 216 ? 3.900 -13.360 -9.239 1.00 97.88 216 VAL A C 1
ATOM 1749 O O . VAL A 1 216 ? 3.503 -13.848 -10.293 1.00 97.88 216 VAL A O 1
ATOM 1752 N N . SER A 1 217 ? 3.537 -12.145 -8.824 1.00 97.38 217 SER A N 1
ATOM 1753 C CA . SER A 1 217 ? 2.616 -11.278 -9.556 1.00 97.38 217 SER A CA 1
ATOM 1754 C C . SER A 1 217 ? 3.216 -9.897 -9.758 1.00 97.38 217 SER A C 1
ATOM 1756 O O . SER A 1 217 ? 3.720 -9.303 -8.803 1.00 97.38 217 SER A O 1
ATOM 1758 N N . VAL A 1 218 ? 3.132 -9.386 -10.983 1.00 95.75 218 VAL A N 1
ATOM 1759 C CA . VAL A 1 218 ? 3.484 -8.006 -11.314 1.00 95.75 218 VAL A CA 1
ATOM 1760 C C . VAL A 1 218 ? 2.299 -7.345 -12.004 1.00 95.75 218 VAL A C 1
ATOM 1762 O O . VAL A 1 218 ? 1.853 -7.800 -13.057 1.00 95.75 218 VAL A O 1
ATOM 1765 N N . VAL A 1 219 ? 1.803 -6.263 -11.418 1.00 94.31 219 VAL A N 1
ATOM 1766 C CA . VAL A 1 219 ? 0.823 -5.372 -12.034 1.00 94.31 219 VAL A CA 1
ATOM 1767 C C . VAL A 1 219 ? 1.555 -4.126 -12.501 1.00 94.31 219 VAL A C 1
ATOM 1769 O O . VAL A 1 219 ? 2.345 -3.555 -11.754 1.00 94.31 219 VAL A O 1
ATOM 1772 N N . ALA A 1 220 ? 1.310 -3.689 -13.727 1.00 92.12 220 ALA A N 1
ATOM 1773 C CA . ALA A 1 220 ? 1.896 -2.472 -14.253 1.00 92.12 220 ALA A CA 1
ATOM 1774 C C . ALA A 1 220 ? 0.875 -1.656 -15.041 1.00 92.12 220 ALA A C 1
ATOM 1776 O O . ALA A 1 220 ? 0.089 -2.196 -15.809 1.00 92.12 220 ALA A O 1
ATOM 1777 N N . SER A 1 221 ? 0.913 -0.348 -14.845 1.00 89.31 221 SER A N 1
ATOM 1778 C CA . SER A 1 221 ? 0.232 0.643 -15.693 1.00 89.31 221 SER A CA 1
ATOM 1779 C C . SER A 1 221 ? 0.895 0.806 -17.067 1.00 89.31 221 SER A C 1
ATOM 1781 O O . SER A 1 221 ? 2.079 0.475 -17.232 1.00 89.31 221 SER A O 1
ATOM 1783 N N . GLN A 1 222 ? 0.168 1.385 -18.026 1.00 79.38 222 GLN A N 1
ATOM 1784 C CA . GLN A 1 222 ? 0.651 1.662 -19.378 1.00 79.38 222 GLN A CA 1
ATOM 1785 C C . GLN A 1 222 ? 1.953 2.471 -19.382 1.00 79.38 222 GLN A C 1
ATOM 1787 O O . GLN A 1 222 ? 2.896 2.083 -20.074 1.00 79.38 222 GLN A O 1
ATOM 1792 N N . GLU A 1 223 ? 2.067 3.546 -18.601 1.00 76.88 223 GLU A N 1
ATOM 1793 C CA . GLU A 1 223 ? 3.231 4.439 -18.688 1.00 76.88 223 GLU A CA 1
ATOM 1794 C C . GLU A 1 223 ? 4.509 3.739 -18.243 1.00 76.88 223 GLU A C 1
ATOM 1796 O O . GLU A 1 223 ? 5.591 3.997 -18.771 1.00 76.88 223 GLU A O 1
ATOM 1801 N N . VAL A 1 224 ? 4.388 2.810 -17.293 1.00 78.88 224 VAL A N 1
ATOM 1802 C CA . VAL A 1 224 ? 5.556 2.101 -16.783 1.00 78.88 224 VAL A CA 1
ATOM 1803 C C . VAL A 1 224 ? 5.917 0.890 -17.632 1.00 78.88 224 VAL A C 1
ATOM 1805 O O . VAL A 1 224 ? 7.083 0.490 -17.659 1.00 78.88 224 VAL A O 1
ATOM 1808 N N . THR A 1 225 ? 4.974 0.338 -18.397 1.00 75.75 225 THR A N 1
ATOM 1809 C CA . THR A 1 225 ? 5.276 -0.776 -19.309 1.00 75.75 225 THR A CA 1
ATOM 1810 C C . THR A 1 225 ? 6.356 -0.441 -20.331 1.00 75.75 225 THR A C 1
ATOM 1812 O O . THR A 1 225 ? 7.159 -1.316 -20.654 1.00 75.75 225 THR A O 1
ATOM 1815 N N . PHE A 1 226 ? 6.464 0.83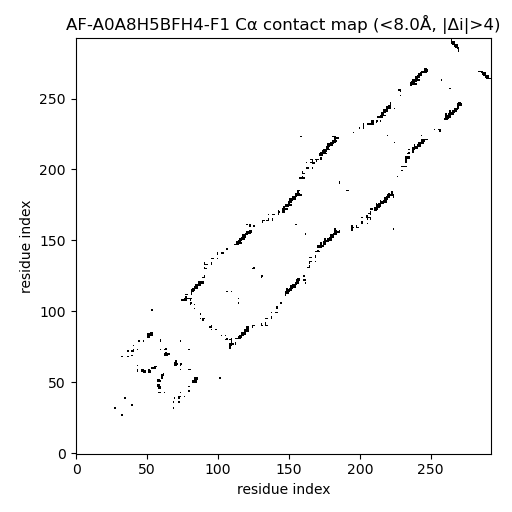0 -20.742 1.00 72.62 226 PHE A N 1
ATOM 1816 C CA . PHE A 1 226 ? 7.538 1.298 -21.618 1.00 72.62 226 PHE A CA 1
ATOM 1817 C C . PHE A 1 226 ? 8.930 1.012 -21.032 1.00 72.62 226 PHE A C 1
ATOM 1819 O O . PHE A 1 226 ? 9.882 0.781 -21.777 1.00 72.62 226 PHE A O 1
ATOM 1826 N N . PHE A 1 227 ? 9.037 0.986 -19.703 1.00 77.31 227 PHE A N 1
ATOM 1827 C CA . PHE A 1 227 ? 10.282 0.811 -18.965 1.00 77.31 227 PHE A CA 1
ATOM 1828 C C . PHE A 1 227 ? 10.465 -0.593 -18.379 1.00 77.31 227 PHE A C 1
ATOM 1830 O O . PHE A 1 227 ? 11.585 -0.945 -18.012 1.00 77.31 227 PHE A O 1
ATOM 1837 N N . LEU A 1 228 ? 9.409 -1.413 -18.303 1.00 78.69 228 LEU A N 1
ATOM 1838 C CA . LEU A 1 228 ? 9.472 -2.743 -17.678 1.00 78.69 228 LEU A CA 1
ATOM 1839 C C . LEU A 1 228 ? 10.530 -3.647 -18.308 1.00 78.69 228 LEU A C 1
ATOM 1841 O O . LEU A 1 228 ? 11.216 -4.383 -17.599 1.00 78.69 228 LEU A O 1
ATOM 1845 N N . GLU A 1 229 ? 10.695 -3.586 -19.630 1.00 73.31 229 GLU A N 1
ATOM 1846 C CA . GLU A 1 229 ? 11.738 -4.351 -20.314 1.00 73.31 229 GLU A CA 1
ATOM 1847 C C . GLU A 1 229 ? 13.140 -3.985 -19.828 1.00 73.31 229 GLU A C 1
ATOM 1849 O O . GLU A 1 229 ? 14.008 -4.856 -19.756 1.00 73.31 229 GLU A O 1
ATOM 1854 N N . SER A 1 230 ? 13.358 -2.735 -19.438 1.00 77.75 230 SER A N 1
ATOM 1855 C CA . SER A 1 230 ? 14.631 -2.255 -18.905 1.00 77.75 230 SER A CA 1
ATOM 1856 C C . SER A 1 230 ? 14.819 -2.616 -17.430 1.00 77.75 230 SER A C 1
ATOM 1858 O O . SER A 1 230 ? 15.920 -2.508 -16.900 1.00 77.75 230 SER A O 1
ATOM 1860 N N . PHE A 1 231 ? 13.793 -3.112 -16.733 1.00 80.31 231 PHE A N 1
ATOM 1861 C CA . PHE A 1 231 ? 13.909 -3.496 -15.326 1.00 80.31 231 PHE A CA 1
ATOM 1862 C C . PHE A 1 231 ? 14.579 -4.862 -15.176 1.00 80.31 231 PHE A C 1
ATOM 1864 O O . PHE A 1 231 ? 13.949 -5.875 -14.874 1.00 80.31 231 PHE A O 1
ATOM 1871 N N . ALA A 1 232 ? 15.901 -4.882 -15.355 1.00 81.44 232 ALA A N 1
ATOM 1872 C CA . ALA A 1 232 ? 16.747 -6.045 -15.084 1.00 81.44 232 ALA A CA 1
ATOM 1873 C C . ALA A 1 232 ? 16.754 -6.455 -13.597 1.00 81.44 232 ALA A C 1
ATOM 1875 O O . ALA A 1 232 ? 17.178 -7.559 -13.262 1.00 81.44 232 ALA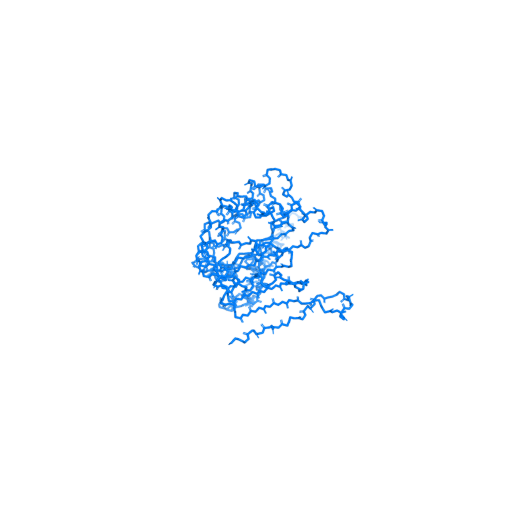 A O 1
ATOM 1876 N N . PHE A 1 233 ? 16.285 -5.578 -12.707 1.00 84.88 233 PHE A N 1
ATOM 1877 C CA . PHE A 1 233 ? 16.217 -5.813 -11.268 1.00 84.88 233 PHE A CA 1
ATOM 1878 C C . PHE A 1 233 ? 14.981 -6.606 -10.821 1.00 84.88 233 PHE A C 1
ATOM 1880 O O . PHE A 1 233 ? 14.949 -7.065 -9.680 1.00 84.88 233 PHE A O 1
ATOM 1887 N N . ILE A 1 234 ? 13.965 -6.767 -11.681 1.00 91.69 234 ILE A N 1
ATOM 1888 C CA . ILE A 1 234 ? 12.812 -7.621 -11.379 1.00 91.69 234 ILE A CA 1
ATOM 1889 C C . ILE A 1 234 ? 13.194 -9.072 -11.702 1.00 91.69 234 ILE A C 1
ATOM 1891 O O . ILE A 1 234 ? 13.678 -9.347 -12.805 1.00 91.69 234 ILE A O 1
ATOM 1895 N N . PRO A 1 235 ? 12.970 -10.028 -10.782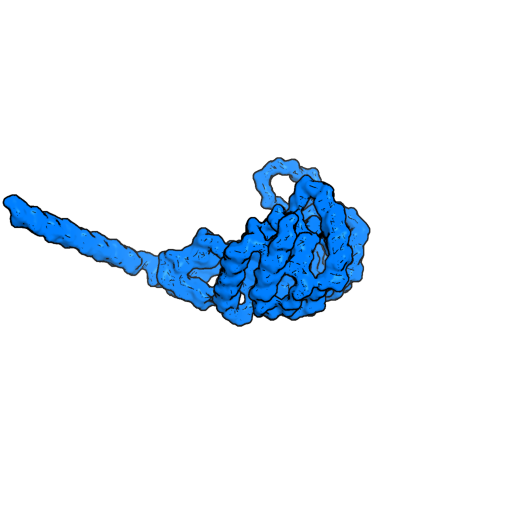 1.00 94.06 235 PRO A N 1
ATOM 1896 C CA . PRO A 1 235 ? 13.244 -11.440 -11.021 1.00 94.06 235 PRO A CA 1
ATOM 1897 C C . PRO A 1 235 ? 12.169 -12.053 -11.936 1.00 94.06 235 PRO A C 1
ATOM 1899 O O . PRO A 1 235 ? 11.357 -12.871 -11.520 1.00 94.06 235 PRO A O 1
ATOM 1902 N N . TRP A 1 236 ? 12.140 -11.659 -13.210 1.00 94.06 236 TRP A N 1
ATOM 1903 C CA . TRP A 1 236 ? 11.096 -12.049 -14.168 1.00 94.06 236 TRP A CA 1
ATOM 1904 C C . TRP A 1 236 ? 10.914 -13.563 -14.321 1.00 94.06 236 TRP A C 1
ATOM 1906 O O . TRP A 1 236 ? 9.806 -14.032 -14.559 1.00 94.06 236 TRP A O 1
ATOM 1916 N N . SER A 1 237 ? 11.976 -14.349 -14.129 1.00 94.81 237 SER A N 1
ATOM 1917 C CA . SER A 1 237 ? 11.938 -15.805 -14.290 1.00 94.81 237 SER A CA 1
ATOM 1918 C C . SER A 1 237 ? 10.973 -16.520 -13.339 1.00 94.81 237 SER A C 1
ATOM 1920 O O . SER A 1 237 ? 10.563 -17.631 -13.650 1.00 94.81 237 SER A O 1
ATOM 1922 N N . GLN A 1 238 ? 10.598 -15.924 -12.206 1.00 95.69 238 GLN A N 1
ATOM 1923 C CA . GLN A 1 238 ? 9.672 -16.503 -11.213 1.00 95.69 238 GLN A CA 1
ATOM 1924 C C . GLN A 1 238 ? 8.260 -15.899 -11.271 1.00 95.69 238 GLN A C 1
ATOM 1926 O O . GLN A 1 238 ? 7.361 -16.392 -10.590 1.00 95.69 238 GLN A O 1
ATOM 1931 N N . VAL A 1 239 ? 8.046 -14.860 -12.082 1.00 96.50 239 VAL A N 1
ATOM 1932 C CA . VAL A 1 239 ? 6.737 -14.217 -12.218 1.00 96.50 239 VAL A CA 1
ATOM 1933 C C . VAL A 1 239 ? 5.783 -15.160 -12.956 1.00 96.50 239 VAL A C 1
ATOM 1935 O O . VAL A 1 239 ? 6.073 -15.624 -14.058 1.00 96.50 239 VAL A O 1
ATOM 1938 N N . LEU A 1 240 ? 4.642 -15.445 -12.327 1.00 97.12 240 LEU A N 1
ATOM 1939 C CA . LEU A 1 240 ? 3.582 -16.320 -12.840 1.00 97.12 240 LEU A CA 1
ATOM 1940 C C . LEU A 1 240 ? 2.404 -15.521 -13.401 1.00 97.12 240 LEU A C 1
ATOM 1942 O O . LEU A 1 240 ? 1.685 -16.010 -14.274 1.00 97.12 240 LEU A O 1
ATOM 1946 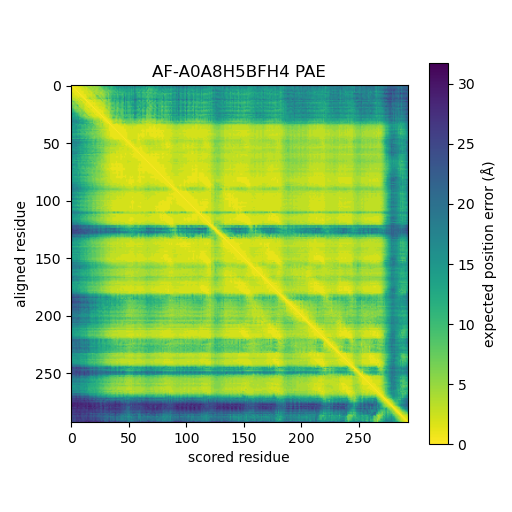N N . HIS A 1 241 ? 2.196 -14.314 -12.879 1.00 96.69 241 HIS A N 1
ATOM 1947 C CA . HIS A 1 241 ? 1.068 -13.461 -13.205 1.00 96.69 241 HIS A CA 1
ATOM 1948 C C . HIS A 1 241 ? 1.578 -12.083 -13.610 1.00 96.69 241 HIS A C 1
ATOM 1950 O O . HIS A 1 241 ? 2.316 -11.441 -12.864 1.00 96.69 241 HIS A O 1
ATOM 1956 N N . VAL A 1 242 ? 1.185 -11.632 -14.795 1.00 94.06 242 VAL A N 1
ATOM 1957 C CA . VAL A 1 242 ? 1.432 -10.262 -15.245 1.00 94.06 242 VAL A CA 1
ATOM 1958 C C . VAL A 1 242 ? 0.089 -9.630 -15.562 1.00 94.06 242 VAL A C 1
ATOM 1960 O O . VAL A 1 242 ? -0.712 -10.220 -16.279 1.00 94.06 242 VAL A O 1
ATOM 1963 N N . SER A 1 243 ? -0.176 -8.448 -15.020 1.00 92.81 243 SER A N 1
ATOM 1964 C CA . SER A 1 243 ? -1.356 -7.662 -15.369 1.00 92.81 243 SER A CA 1
ATOM 1965 C C . SER A 1 243 ? -0.916 -6.301 -15.863 1.00 92.81 243 SER A C 1
ATOM 1967 O O . SER A 1 243 ? -0.203 -5.592 -15.161 1.00 92.81 243 SER A O 1
ATOM 1969 N N . MET A 1 244 ? -1.358 -5.930 -17.054 1.00 89.62 244 MET A N 1
ATOM 1970 C CA . MET A 1 244 ? -1.153 -4.607 -17.613 1.00 89.62 244 MET A CA 1
ATOM 1971 C C . MET A 1 244 ? -2.481 -3.875 -17.622 1.00 89.62 244 MET A C 1
ATOM 1973 O O . MET A 1 244 ? -3.441 -4.306 -18.263 1.00 89.62 244 MET A O 1
ATOM 1977 N N . VAL A 1 245 ? -2.527 -2.818 -16.825 1.00 80.12 245 VAL A N 1
ATOM 1978 C CA . VAL A 1 245 ? -3.677 -1.936 -16.690 1.00 80.12 245 VAL A CA 1
ATOM 1979 C C . VAL A 1 245 ? -3.427 -0.777 -17.649 1.00 80.12 245 VAL A C 1
ATOM 1981 O O . VAL A 1 245 ? -2.393 -0.129 -17.548 1.00 80.12 245 VAL A O 1
ATOM 1984 N N . GLU A 1 246 ? -4.367 -0.560 -18.560 1.00 73.31 246 GLU A N 1
ATOM 1985 C CA . GLU A 1 246 ? -4.428 0.417 -19.661 1.00 73.31 246 GLU A CA 1
ATOM 1986 C C . GLU A 1 246 ? -3.872 -0.010 -21.037 1.00 73.31 246 GLU A C 1
ATOM 1988 O O . GLU A 1 246 ? -3.196 -1.025 -21.213 1.00 73.31 246 GLU A O 1
ATOM 1993 N N . ASP A 1 247 ? -4.279 0.772 -22.039 1.00 70.88 247 ASP A N 1
ATOM 1994 C CA . ASP A 1 247 ? -4.341 0.440 -23.461 1.00 70.88 247 ASP A CA 1
ATOM 1995 C C . ASP A 1 247 ? -2.967 0.418 -24.131 1.00 70.88 247 ASP A C 1
ATOM 1997 O O . ASP A 1 247 ? -2.484 1.423 -24.655 1.00 70.88 247 ASP A O 1
ATOM 2001 N N . LEU A 1 248 ? -2.302 -0.733 -24.150 1.00 64.25 248 LEU A N 1
ATOM 2002 C CA . LEU A 1 248 ? -0.999 -0.820 -24.803 1.00 64.25 248 LEU A CA 1
ATOM 2003 C C . LEU A 1 248 ? -1.121 -1.011 -26.315 1.00 64.25 248 LEU A C 1
ATOM 2005 O O . LEU A 1 248 ? -1.796 -1.946 -26.755 1.00 64.25 248 LEU A O 1
ATOM 2009 N N . PRO A 1 249 ? -0.412 -0.208 -27.135 1.00 66.12 249 PRO A N 1
ATOM 2010 C CA . PRO A 1 249 ? -0.227 -0.548 -28.534 1.00 66.12 249 PRO A CA 1
ATOM 2011 C C . PRO A 1 249 ? 0.557 -1.863 -28.600 1.00 66.12 249 PRO A C 1
ATOM 2013 O O . PRO A 1 249 ? 1.740 -1.933 -28.256 1.00 66.12 249 PRO A O 1
ATOM 2016 N N . PHE A 1 250 ? -0.139 -2.931 -28.992 1.00 60.94 250 PHE A N 1
ATOM 2017 C CA . PHE A 1 250 ? 0.419 -4.275 -29.080 1.00 60.94 250 PHE A CA 1
ATOM 2018 C C . PHE A 1 250 ? 1.604 -4.271 -30.060 1.00 60.94 250 PHE A C 1
ATOM 2020 O O . PHE A 1 250 ? 1.466 -3.859 -31.211 1.00 60.94 250 PHE A O 1
ATOM 2027 N N . GLY A 1 251 ? 2.786 -4.698 -29.610 1.00 68.31 251 GLY A N 1
ATOM 2028 C CA . GLY A 1 251 ? 4.011 -4.616 -30.406 1.00 68.31 251 GLY A CA 1
ATOM 2029 C C . GLY A 1 251 ? 5.126 -5.540 -29.920 1.00 68.31 251 GLY A C 1
ATOM 2030 O O . GLY A 1 251 ? 4.970 -6.270 -28.942 1.00 68.31 251 GLY A O 1
ATOM 2031 N N . SER A 1 252 ? 6.281 -5.475 -30.598 1.00 65.00 252 SER A N 1
ATOM 2032 C CA . SER A 1 252 ? 7.486 -6.304 -30.369 1.00 65.00 252 SER A CA 1
ATOM 2033 C C . SER A 1 252 ? 8.014 -6.309 -28.929 1.00 65.00 252 SER A C 1
ATOM 2035 O O . SER A 1 252 ? 8.803 -7.174 -28.559 1.00 65.00 252 SER A O 1
ATOM 2037 N N . ARG A 1 253 ? 7.556 -5.361 -28.120 1.00 72.75 253 ARG A N 1
ATOM 2038 C CA . ARG A 1 253 ? 7.956 -5.109 -26.740 1.00 72.75 253 ARG A CA 1
ATOM 2039 C C . ARG A 1 253 ? 7.435 -6.137 -25.734 1.00 72.75 253 ARG A C 1
ATOM 2041 O O . ARG A 1 253 ? 8.195 -6.700 -24.944 1.00 72.75 253 ARG A O 1
ATOM 2048 N N . LEU A 1 254 ? 6.164 -6.528 -25.854 1.00 81.88 254 LEU A N 1
ATOM 2049 C CA . LEU A 1 254 ? 5.606 -7.596 -25.012 1.00 81.88 254 LEU A CA 1
ATOM 2050 C C . LEU A 1 254 ? 6.355 -8.920 -25.200 1.00 81.88 254 LEU A C 1
ATOM 2052 O O . LEU A 1 254 ? 6.540 -9.659 -24.235 1.00 81.88 254 LEU A O 1
ATOM 2056 N N . ASN A 1 255 ? 6.878 -9.181 -26.403 1.00 84.00 255 ASN A N 1
ATOM 2057 C CA . ASN A 1 255 ? 7.703 -10.363 -26.652 1.00 84.00 255 ASN A CA 1
ATOM 2058 C C . ASN A 1 255 ? 8.972 -10.355 -25.791 1.00 84.00 255 ASN A C 1
ATOM 2060 O O . ASN A 1 255 ? 9.336 -11.391 -25.238 1.00 84.00 255 ASN A O 1
ATOM 2064 N N . GLY A 1 256 ? 9.622 -9.198 -25.635 1.00 86.50 256 GLY A N 1
ATOM 2065 C CA . GLY A 1 256 ? 10.790 -9.048 -24.768 1.00 86.50 256 GLY A CA 1
ATOM 2066 C C . GLY A 1 256 ? 10.475 -9.408 -23.315 1.00 86.50 256 GLY A C 1
ATOM 2067 O O . GLY A 1 256 ? 11.241 -10.132 -22.676 1.00 86.50 256 GLY A O 1
ATOM 2068 N N . LEU A 1 257 ? 9.318 -8.971 -22.813 1.00 86.69 257 LEU A N 1
ATOM 2069 C CA . LEU A 1 257 ? 8.851 -9.316 -21.472 1.00 86.69 257 LEU A CA 1
ATOM 2070 C C . LEU A 1 257 ? 8.516 -10.809 -21.339 1.00 86.69 257 LEU A C 1
ATOM 2072 O O . LEU A 1 257 ? 8.996 -11.465 -20.414 1.00 86.69 257 LEU A O 1
ATOM 2076 N N . PHE A 1 258 ? 7.744 -11.374 -22.270 1.00 88.81 258 PHE A N 1
ATOM 2077 C CA . PHE A 1 258 ? 7.363 -12.790 -22.238 1.00 88.81 258 PHE A CA 1
ATOM 2078 C C . PHE A 1 258 ? 8.571 -13.724 -22.297 1.00 88.81 258 PHE A C 1
ATOM 2080 O O . PHE A 1 258 ? 8.608 -14.724 -21.584 1.00 88.81 258 PHE A O 1
ATOM 2087 N N . MET A 1 259 ? 9.608 -13.363 -23.056 1.00 90.69 259 MET A N 1
ATOM 2088 C CA . MET A 1 259 ? 10.859 -14.125 -23.095 1.00 90.69 259 MET A CA 1
ATOM 2089 C C . MET A 1 259 ? 11.603 -14.135 -21.749 1.00 90.69 259 MET A C 1
ATOM 2091 O O . MET A 1 259 ? 12.342 -15.079 -21.453 1.00 90.69 259 MET A O 1
ATOM 2095 N N . LYS A 1 260 ? 11.413 -13.107 -20.911 1.00 91.94 260 LYS A N 1
ATOM 2096 C CA . LYS A 1 260 ? 11.975 -13.046 -19.552 1.00 91.94 260 LYS A CA 1
ATOM 2097 C C . LYS A 1 260 ? 11.122 -13.822 -18.544 1.00 91.94 260 LYS A C 1
ATOM 2099 O O . LYS A 1 260 ? 11.675 -14.450 -17.638 1.00 91.94 260 LYS A O 1
ATOM 2104 N N . CYS A 1 261 ? 9.803 -13.836 -18.723 1.00 93.69 261 CYS A N 1
ATOM 2105 C CA . CYS A 1 261 ? 8.845 -14.525 -17.856 1.00 93.69 261 CYS A CA 1
ATOM 2106 C C . CYS A 1 261 ? 8.681 -16.011 -18.221 1.00 93.69 261 CYS A C 1
ATOM 2108 O O . CYS A 1 261 ? 7.614 -16.450 -18.640 1.00 93.69 261 CYS A O 1
ATOM 2110 N N . ARG A 1 262 ? 9.732 -16.818 -18.025 1.00 94.50 262 ARG A N 1
ATOM 2111 C CA . ARG A 1 262 ? 9.743 -18.250 -18.410 1.00 94.50 262 ARG A CA 1
ATOM 2112 C C . ARG A 1 262 ? 8.672 -19.118 -17.735 1.00 94.50 262 ARG A C 1
ATOM 2114 O O . ARG A 1 262 ? 8.389 -20.201 -18.229 1.00 94.50 262 ARG A O 1
ATOM 2121 N N . ASN A 1 263 ? 8.120 -18.668 -16.609 1.00 95.81 263 ASN A N 1
ATOM 2122 C CA . ASN A 1 263 ? 7.111 -19.387 -15.827 1.00 95.81 263 ASN A CA 1
ATOM 2123 C C . ASN A 1 263 ? 5.723 -18.720 -15.878 1.00 95.81 263 ASN A C 1
ATOM 2125 O O . ASN A 1 263 ? 4.873 -19.013 -15.036 1.00 95.81 263 ASN A O 1
ATOM 2129 N N . LEU A 1 264 ? 5.489 -17.813 -16.831 1.00 96.06 264 LEU A N 1
ATOM 2130 C CA . LEU A 1 264 ? 4.228 -17.085 -16.943 1.00 96.06 264 LEU A CA 1
ATOM 2131 C C . LEU A 1 264 ? 3.048 -18.047 -17.145 1.00 96.06 264 LEU A C 1
ATOM 2133 O O . LEU A 1 264 ? 3.056 -18.869 -18.055 1.00 96.06 264 LEU A O 1
ATOM 2137 N N . ARG A 1 265 ? 2.022 -17.924 -16.298 1.00 95.75 265 ARG A N 1
ATOM 2138 C CA . ARG A 1 265 ? 0.791 -18.730 -16.354 1.00 95.75 265 ARG A CA 1
ATOM 2139 C C . ARG A 1 265 ? -0.404 -17.922 -16.819 1.00 95.75 265 ARG A C 1
ATOM 2141 O O . ARG A 1 265 ? -1.219 -18.408 -17.591 1.00 95.75 265 ARG A O 1
ATOM 2148 N N . THR A 1 266 ? -0.536 -16.699 -16.316 1.00 94.44 266 THR A N 1
ATOM 2149 C CA . THR A 1 266 ? -1.642 -15.820 -16.699 1.00 94.44 266 THR A CA 1
ATOM 2150 C C . THR A 1 266 ? -1.113 -14.447 -17.037 1.00 94.44 266 THR A C 1
ATOM 2152 O O . THR A 1 266 ? -0.287 -13.895 -16.305 1.00 94.44 266 THR A O 1
ATOM 2155 N N . ALA A 1 267 ? -1.660 -13.873 -18.096 1.00 92.00 267 ALA A N 1
ATOM 2156 C CA . ALA A 1 267 ? -1.375 -12.512 -18.481 1.00 92.00 267 ALA A CA 1
ATOM 2157 C C . ALA A 1 267 ? -2.700 -11.783 -18.724 1.00 92.00 267 ALA A C 1
ATOM 2159 O O . ALA A 1 267 ? -3.549 -12.263 -19.471 1.00 92.00 267 ALA A O 1
ATOM 2160 N N . PHE A 1 268 ? -2.893 -10.656 -18.048 1.00 90.25 268 PHE A N 1
ATOM 2161 C CA . PHE A 1 268 ? -4.066 -9.807 -18.209 1.00 90.25 268 PHE A CA 1
ATOM 2162 C C . PHE A 1 268 ? -3.652 -8.530 -18.919 1.00 90.25 268 PHE A C 1
ATOM 2164 O O . PHE A 1 268 ? -2.666 -7.902 -18.541 1.00 90.25 268 PHE A O 1
ATOM 2171 N N . PHE A 1 269 ? -4.424 -8.151 -19.927 1.00 86.50 269 PHE A N 1
ATOM 2172 C CA . PHE A 1 269 ? -4.245 -6.914 -20.672 1.00 86.50 269 PHE A CA 1
ATOM 2173 C C . PHE A 1 269 ? -5.618 -6.274 -20.782 1.00 86.50 269 PHE A C 1
ATOM 2175 O O . PHE A 1 269 ? -6.577 -6.942 -21.177 1.00 86.50 269 PHE A O 1
ATOM 2182 N N . SER A 1 270 ? -5.738 -5.009 -20.399 1.00 81.00 270 SER A N 1
ATOM 2183 C CA . SER A 1 270 ? -6.902 -4.218 -20.788 1.00 81.00 270 SER A CA 1
ATOM 2184 C C . SER A 1 270 ? -6.668 -3.627 -22.171 1.00 81.00 270 SER A C 1
ATOM 2186 O O . SER A 1 270 ? -5.564 -3.181 -22.483 1.00 81.00 270 SER A O 1
ATOM 2188 N N . TRP A 1 271 ? -7.719 -3.626 -22.978 1.00 71.19 271 TRP A N 1
ATOM 2189 C CA . TRP A 1 271 ? -7.694 -3.141 -24.348 1.00 71.19 271 TRP A CA 1
ATOM 2190 C C . TRP A 1 271 ? -8.690 -1.992 -24.468 1.00 71.19 271 TRP A C 1
ATOM 2192 O O . TRP A 1 271 ? -9.774 -2.085 -23.871 1.00 71.19 271 TRP A O 1
ATOM 2202 N N . PRO A 1 272 ? -8.397 -0.976 -25.295 1.00 63.19 272 PRO A N 1
ATOM 2203 C CA . PRO A 1 272 ? -9.372 0.054 -25.575 1.00 63.19 272 PRO A CA 1
ATOM 2204 C C . PRO A 1 272 ? -10.496 -0.640 -26.320 1.00 63.19 272 PRO A C 1
ATOM 2206 O O . PRO A 1 272 ? -10.257 -1.254 -27.360 1.00 63.19 272 PRO A O 1
ATOM 2209 N N . ASN A 1 273 ? -11.722 -0.576 -25.804 1.00 59.44 273 ASN A N 1
ATOM 2210 C CA . ASN A 1 273 ? -12.865 -0.984 -26.602 1.00 59.44 273 ASN A CA 1
ATOM 2211 C C . ASN A 1 273 ? -13.087 0.109 -27.659 1.00 59.44 273 ASN A C 1
ATOM 2213 O O . ASN A 1 273 ? -13.559 1.188 -27.294 1.00 59.44 273 ASN A O 1
ATOM 2217 N N . PRO A 1 274 ? -12.796 -0.133 -28.952 1.00 52.94 274 PRO A N 1
ATOM 2218 C CA . PRO A 1 274 ? -12.882 0.908 -29.976 1.00 52.94 274 PRO A CA 1
ATOM 2219 C C . PRO A 1 274 ? -14.319 1.409 -30.209 1.00 52.94 274 PRO A C 1
ATOM 2221 O O . PRO A 1 274 ? -14.511 2.385 -30.925 1.00 52.94 274 PRO A O 1
ATOM 2224 N N . ASN A 1 275 ? -15.328 0.759 -29.614 1.00 51.91 275 ASN A N 1
ATOM 2225 C CA . ASN A 1 275 ? -16.744 1.054 -29.827 1.00 51.91 275 ASN A CA 1
ATOM 2226 C C . ASN A 1 275 ? -17.433 1.783 -28.658 1.00 51.91 275 ASN A C 1
ATOM 2228 O O . ASN A 1 275 ? -18.634 2.038 -28.744 1.00 51.91 275 ASN A O 1
ATOM 2232 N N . ILE A 1 276 ? -16.731 2.112 -27.567 1.00 48.06 276 ILE A N 1
ATOM 2233 C CA . ILE A 1 276 ? -17.315 2.896 -26.466 1.00 48.06 276 ILE A CA 1
ATOM 2234 C C . ILE A 1 276 ? -16.928 4.362 -26.662 1.00 48.06 276 ILE A C 1
ATOM 2236 O O . ILE A 1 276 ? -15.845 4.794 -26.281 1.00 48.06 276 ILE A O 1
ATOM 2240 N N . VAL A 1 277 ? -17.834 5.126 -27.276 1.00 42.91 277 VAL A N 1
ATOM 2241 C CA . VAL A 1 277 ? -17.802 6.592 -27.218 1.00 42.91 277 VAL A CA 1
ATOM 2242 C C . VAL A 1 277 ? -18.087 6.984 -25.770 1.00 42.91 277 VAL A C 1
ATOM 2244 O O . VAL A 1 277 ? -19.110 6.601 -25.208 1.00 42.91 277 VAL A O 1
ATOM 2247 N N . ASP A 1 278 ? -17.134 7.685 -25.172 1.00 37.59 278 ASP A N 1
ATOM 2248 C CA . ASP A 1 278 ? -17.050 8.030 -23.757 1.00 37.59 278 ASP A CA 1
ATOM 2249 C C . ASP A 1 278 ? -18.309 8.773 -23.258 1.00 37.59 278 ASP A C 1
ATOM 2251 O O . ASP A 1 278 ? -18.524 9.950 -23.551 1.00 37.59 278 ASP A O 1
ATOM 2255 N N . ILE A 1 279 ? -19.174 8.075 -22.515 1.00 32.38 279 ILE A N 1
ATOM 2256 C CA . ILE A 1 279 ? -20.247 8.680 -21.717 1.00 32.38 279 ILE A CA 1
ATOM 2257 C C . ILE A 1 279 ? -19.882 8.374 -20.268 1.00 32.38 279 ILE A C 1
ATOM 2259 O O . ILE A 1 279 ? -20.078 7.256 -19.796 1.00 32.38 279 ILE A O 1
ATOM 2263 N N . GLY A 1 280 ? -19.261 9.354 -19.612 1.00 36.97 280 GLY A N 1
ATOM 2264 C CA . GLY A 1 280 ? -18.522 9.202 -18.362 1.00 36.97 280 GLY A CA 1
ATOM 2265 C C . GLY A 1 280 ? -19.196 8.330 -17.303 1.00 36.97 280 GLY A C 1
ATOM 2266 O O . GLY A 1 280 ? -20.110 8.775 -16.623 1.00 36.97 280 GLY A O 1
ATOM 2267 N N . HIS A 1 281 ? -18.686 7.107 -17.156 1.00 34.81 281 HIS A N 1
ATOM 2268 C CA . HIS A 1 281 ? -18.638 6.292 -15.941 1.00 34.81 281 HIS A CA 1
ATOM 2269 C C . HIS A 1 281 ? -17.730 5.085 -16.243 1.00 34.81 281 HIS A C 1
ATOM 2271 O O . HIS A 1 281 ? -18.105 4.176 -16.982 1.00 34.81 281 HIS A O 1
ATOM 2277 N N . HIS A 1 282 ? -16.503 5.095 -15.710 1.00 35.62 282 HIS A N 1
ATOM 2278 C CA . HIS A 1 282 ? -15.494 4.063 -15.968 1.00 35.62 282 HIS A CA 1
ATOM 2279 C C . HIS A 1 282 ? -15.899 2.706 -15.370 1.00 35.62 282 HIS A C 1
ATOM 2281 O O . HIS A 1 282 ? -15.689 2.440 -14.190 1.00 35.62 282 HIS A O 1
ATOM 2287 N N . SER A 1 283 ? -16.450 1.832 -16.210 1.00 31.94 283 SER A N 1
ATOM 2288 C CA . SER A 1 283 ? -16.512 0.386 -15.988 1.00 31.94 283 SER A CA 1
ATOM 2289 C C . SER A 1 283 ? -15.810 -0.297 -17.161 1.00 31.94 283 SER A C 1
ATOM 2291 O O . SER A 1 283 ? -16.443 -0.660 -18.154 1.00 31.94 283 SER A O 1
ATOM 2293 N N . THR A 1 284 ? -14.489 -0.449 -17.076 1.00 39.88 284 THR A N 1
ATOM 2294 C CA . THR A 1 284 ? -13.688 -1.170 -18.073 1.00 39.88 284 THR A CA 1
ATOM 2295 C C . THR A 1 284 ? -13.955 -2.671 -17.959 1.00 39.88 284 THR A C 1
ATOM 2297 O O . THR A 1 284 ? -13.811 -3.270 -16.894 1.00 39.88 284 THR A O 1
ATOM 2300 N N . LYS A 1 285 ? -14.367 -3.298 -19.063 1.00 38.59 285 LYS A N 1
ATOM 2301 C CA . LYS A 1 285 ? -14.575 -4.747 -19.142 1.00 38.59 285 LYS A CA 1
ATOM 2302 C C . LYS A 1 285 ? -13.204 -5.424 -19.273 1.00 38.59 285 LYS A C 1
ATOM 2304 O O . LYS A 1 285 ? -12.497 -5.181 -20.243 1.00 38.59 285 LYS A O 1
ATOM 2309 N N . LEU A 1 286 ? -12.821 -6.235 -18.288 1.00 38.25 286 LEU A N 1
ATOM 2310 C CA . LEU A 1 286 ? -11.562 -6.989 -18.290 1.00 38.25 286 LEU A CA 1
ATOM 2311 C C . LEU A 1 286 ? -11.749 -8.313 -19.045 1.00 38.25 286 LEU A C 1
ATOM 2313 O O . LEU A 1 286 ? -12.643 -9.088 -18.706 1.00 38.25 286 LEU A O 1
ATOM 2317 N N . GLU A 1 287 ? -10.899 -8.596 -20.034 1.00 41.59 287 GLU A N 1
ATOM 2318 C CA . GLU A 1 287 ? -10.821 -9.913 -20.677 1.00 41.59 287 GLU A CA 1
ATOM 2319 C C . GLU A 1 287 ? -9.599 -10.684 -20.164 1.00 41.59 287 GLU A C 1
ATOM 2321 O O . GLU A 1 287 ? -8.484 -10.167 -20.089 1.00 41.59 287 GLU A O 1
ATOM 2326 N N . LYS A 1 288 ? -9.823 -11.938 -19.763 1.00 42.66 288 LYS A N 1
ATOM 2327 C CA . LYS A 1 288 ? -8.798 -12.839 -19.231 1.00 42.66 288 LYS A CA 1
ATOM 2328 C C . LYS A 1 288 ? -8.231 -13.685 -20.370 1.00 42.66 288 LYS A C 1
ATOM 2330 O O . LYS A 1 288 ? -8.940 -14.530 -20.907 1.00 42.66 288 LYS A O 1
ATOM 2335 N N . LEU A 1 289 ? -6.955 -13.492 -20.701 1.00 44.06 289 LEU A N 1
ATOM 2336 C CA . LEU A 1 289 ? -6.203 -14.408 -21.561 1.00 44.06 289 LEU A CA 1
ATOM 2337 C C . LEU A 1 289 ? -5.599 -15.517 -20.689 1.00 44.06 289 LEU A C 1
ATOM 2339 O O . LEU A 1 289 ? -4.615 -15.315 -19.974 1.00 44.06 289 LEU A O 1
ATOM 2343 N N . GLU A 1 290 ? -6.211 -16.701 -20.720 1.00 40.47 290 GLU A N 1
ATOM 2344 C CA . GLU A 1 290 ? -5.600 -17.911 -20.166 1.00 40.47 290 GLU A CA 1
ATOM 2345 C C . GLU A 1 290 ? -4.640 -18.493 -21.209 1.00 40.47 290 GLU A C 1
ATOM 2347 O O . GLU A 1 290 ? -5.056 -18.994 -22.253 1.00 40.47 290 GLU A O 1
ATOM 2352 N N . LEU A 1 291 ? -3.334 -18.383 -20.949 1.00 41.22 291 LEU A N 1
ATOM 2353 C CA . LEU A 1 291 ? -2.316 -19.036 -21.766 1.00 41.22 291 LEU A CA 1
ATOM 2354 C C . LEU A 1 291 ? -2.304 -20.524 -21.395 1.00 41.22 291 LEU A C 1
ATOM 2356 O O . LEU A 1 291 ? -1.760 -20.913 -20.362 1.00 41.22 291 LEU A O 1
ATOM 2360 N N . HIS A 1 292 ? -2.939 -21.354 -22.220 1.00 33.94 292 HIS A N 1
ATOM 2361 C CA . HIS A 1 292 ? -2.803 -22.804 -22.135 1.00 33.94 292 HIS A CA 1
ATOM 2362 C C . HIS A 1 292 ? -1.529 -23.218 -22.880 1.00 33.94 292 HIS A C 1
ATOM 2364 O O . HIS A 1 292 ? -1.477 -23.134 -24.107 1.00 33.94 292 HIS A O 1
ATOM 2370 N N . TYR A 1 293 ? -0.506 -23.615 -22.122 1.00 34.44 293 TYR A N 1
ATOM 2371 C CA . TYR A 1 293 ? 0.700 -24.275 -22.625 1.00 34.44 293 TYR A CA 1
ATOM 2372 C C . TYR A 1 293 ? 0.582 -25.789 -22.471 1.00 34.44 293 TYR A C 1
ATOM 2374 O O . TYR A 1 293 ? 0.077 -26.224 -21.408 1.00 34.44 293 TYR A O 1
#

pLDDT: mean 85.36,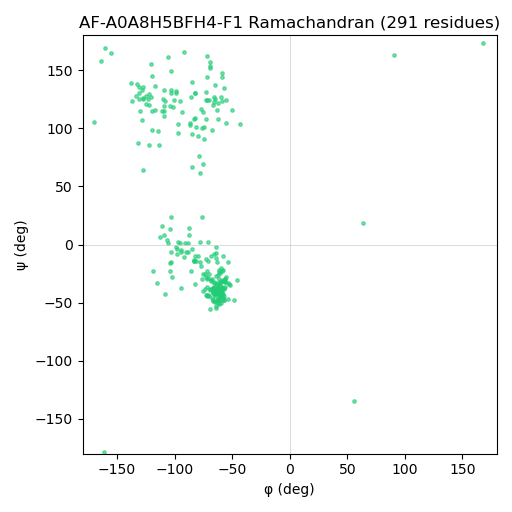 std 15.58, range [31.94, 98.38]

Secondary structure (DSSP, 8-state):
-HHHHHHHHHHHHHHHHHHHHHHHHHHHH-GGGGS-HHHHHHHHHHT--SS--S-SSSTTTTGGGT-HHHHHHHHT-GGGGSEEEEEE----HHHHHHHHHHHHHHHHHTTTS-EEEEEEE-GGGTTSTTHHHHHHHHHHHHHTTGGGEEEEEEEES-HHHHHHTTTT-----TT--EEEEEE---S-HHHHHHHHHHHHHHHTT--TTTT-TT--EEEEEHHHHHHHTT-TTS-GGG--EEEEES-----HHHHHHHHH-TT--EEEE----TT----S---PPPPEEE---

Organism: NCBI:txid2480587